Protein AF-A0A942N5Q6-F1 (afdb_monomer_lite)

pLDDT: mean 89.27, std 9.75, range [43.56, 97.31]

Secondary structure (DSSP, 8-state):
---------HHHHHHHHHHHHHHHHHHHHHHHHHH---GGGTTS-HHHHHHHHH--TTHHHHHHHHHHHHHHHHHHHHHHHHHTT-SPP--EE--HHHHHHHHHHHHHHHHHHHHHHHHIIIIIHHHHHHH--SGGGHHHHHHHHHHHHHHHHHHHHHHHHHHHEE--GGGHHHHHTTTTTTHHHHHHHHHHHHHHHHHHH--HHHHHTT-SPPPP-----PPPTT-

Foldseek 3Di:
DDPPPPDDPVVVVVVVVVVVVVVVVVVVVVVCLVPDDQPLCPPPDPVLRVLVSVVPQLSLLVNLLRLLCVLLVVLVVVLVCVVVVVDDQAADEDDPVVLVVVLVCLVVLLVVLLVVLCCLLPPDVVVLSVPDDDPVCSNVSSVSSVVNSVSSVVLSVSQSVLSRYDDDPVCPLVSVLSHCQCVLSVQLVVVSSVLSVQSSPDDPVCVVVVNDDRDDSDRDRDGGPSD

Radius of gyration: 28.02 Å; chains: 1; bounding box: 91×34×76 Å

Structure (mmCIF, N/CA/C/O backbone):
data_AF-A0A942N5Q6-F1
#
_entry.id   AF-A0A942N5Q6-F1
#
loop_
_atom_site.group_PDB
_atom_site.id
_atom_site.type_symbol
_atom_site.label_atom_id
_atom_site.label_alt_id
_atom_site.label_comp_id
_atom_site.label_asym_id
_atom_site.label_entity_id
_atom_site.label_seq_id
_atom_site.pdbx_PDB_ins_code
_atom_site.Cartn_x
_atom_site.Cartn_y
_atom_site.Cartn_z
_atom_site.occupancy
_atom_site.B_iso_or_equiv
_atom_site.auth_seq_id
_atom_site.auth_comp_id
_atom_site.auth_asym_id
_atom_site.auth_atom_id
_atom_site.pdbx_PDB_model_num
ATOM 1 N N . MET A 1 1 ? -70.859 -22.524 43.467 1.00 45.12 1 MET A N 1
ATOM 2 C CA . MET A 1 1 ? -69.717 -22.332 42.549 1.00 45.12 1 MET A CA 1
ATOM 3 C C . MET A 1 1 ? -69.235 -20.907 42.735 1.00 45.12 1 MET A C 1
ATOM 5 O O . MET A 1 1 ? -69.814 -19.999 42.156 1.00 45.12 1 MET A O 1
ATOM 9 N N . GLU A 1 2 ? -68.266 -20.700 43.624 1.00 43.56 2 GLU A N 1
ATOM 10 C CA . GLU A 1 2 ? -67.593 -19.406 43.752 1.00 43.56 2 GLU A CA 1
ATOM 11 C C . GLU A 1 2 ? -66.667 -19.234 42.549 1.00 43.56 2 GLU A C 1
ATOM 13 O O . GLU A 1 2 ? -65.726 -20.002 42.352 1.00 43.56 2 GLU A O 1
ATOM 18 N N . VAL A 1 3 ? -66.978 -18.257 41.703 1.00 53.22 3 VAL A N 1
ATOM 19 C CA . VAL A 1 3 ? -66.088 -17.820 40.631 1.00 53.22 3 VAL A CA 1
ATOM 20 C C . VAL A 1 3 ? -65.021 -16.965 41.303 1.00 53.22 3 VAL A C 1
ATOM 22 O O . VAL A 1 3 ? -65.281 -15.819 41.659 1.00 53.22 3 VAL A O 1
ATOM 25 N N . ALA A 1 4 ? -63.848 -17.548 41.552 1.00 50.97 4 ALA A N 1
ATOM 26 C CA . ALA A 1 4 ? -62.706 -16.820 42.087 1.00 50.97 4 ALA A CA 1
ATOM 27 C C . ALA A 1 4 ? -62.363 -15.660 41.135 1.00 50.97 4 ALA A C 1
ATOM 29 O O . ALA A 1 4 ? -61.907 -15.884 40.012 1.00 50.97 4 ALA A O 1
ATOM 30 N N . ASP A 1 5 ? -62.624 -14.427 41.578 1.00 58.44 5 ASP A N 1
ATOM 31 C CA . ASP A 1 5 ? -62.320 -13.189 40.858 1.00 58.44 5 ASP A CA 1
ATOM 32 C C . ASP A 1 5 ? -60.796 -13.004 40.841 1.00 58.44 5 ASP A C 1
ATOM 34 O O . ASP A 1 5 ? -60.187 -12.373 41.706 1.00 58.44 5 ASP A O 1
ATOM 38 N N . ASN A 1 6 ? -60.156 -13.668 39.880 1.00 63.75 6 ASN A N 1
ATOM 39 C CA . ASN A 1 6 ? -58.710 -13.750 39.732 1.00 63.75 6 ASN A CA 1
ATOM 40 C C . ASN A 1 6 ? -58.185 -12.463 39.070 1.00 63.75 6 ASN A C 1
ATOM 42 O O . ASN A 1 6 ? -57.614 -12.482 37.977 1.00 63.75 6 ASN A O 1
ATOM 46 N N . ARG A 1 7 ? -58.434 -11.306 39.700 1.00 72.00 7 ARG A N 1
ATOM 47 C CA . ARG A 1 7 ? -57.926 -10.020 39.214 1.00 72.00 7 ARG A CA 1
ATOM 48 C C . ARG A 1 7 ? -56.431 -9.975 39.448 1.00 72.00 7 ARG A C 1
ATOM 50 O O . ARG A 1 7 ? -55.953 -9.829 40.572 1.00 72.00 7 ARG A O 1
ATOM 57 N N . ILE A 1 8 ? -55.682 -10.093 38.360 1.00 74.62 8 ILE A N 1
ATOM 58 C CA . ILE A 1 8 ? -54.245 -9.859 38.373 1.00 74.62 8 ILE A CA 1
ATOM 59 C C . ILE A 1 8 ? -54.034 -8.420 38.871 1.00 74.62 8 ILE A C 1
ATOM 61 O O . ILE A 1 8 ? -54.589 -7.488 38.284 1.00 74.62 8 ILE A O 1
ATOM 65 N N . PRO A 1 9 ? -53.265 -8.207 39.952 1.00 84.06 9 PRO A N 1
ATOM 66 C CA . PRO A 1 9 ? -53.035 -6.869 40.468 1.00 84.06 9 PRO A CA 1
ATOM 67 C C . PRO A 1 9 ? -52.336 -6.032 39.395 1.00 84.06 9 PRO A C 1
ATOM 69 O O . PRO A 1 9 ? -51.343 -6.467 38.808 1.00 84.06 9 PRO A O 1
ATOM 72 N N . ILE A 1 10 ? -52.853 -4.825 39.150 1.00 83.75 10 ILE A N 1
ATOM 73 C CA . ILE A 1 10 ? -52.380 -3.882 38.118 1.00 83.75 10 ILE A CA 1
ATOM 74 C C . ILE A 1 10 ? -50.855 -3.691 38.190 1.00 83.75 10 ILE A C 1
ATOM 76 O O . ILE A 1 10 ? -50.185 -3.590 37.166 1.00 83.75 10 ILE A O 1
ATOM 80 N N . THR A 1 11 ? -50.287 -3.743 39.395 1.00 88.62 11 THR A N 1
ATOM 81 C CA . THR A 1 11 ? -48.844 -3.665 39.652 1.00 88.62 11 THR A CA 1
ATOM 82 C C . THR A 1 11 ? -48.035 -4.773 38.972 1.00 88.62 11 THR A C 1
ATOM 84 O O . THR A 1 11 ? -46.964 -4.491 38.439 1.00 88.62 11 THR A O 1
ATOM 87 N N . LYS A 1 12 ? -48.540 -6.015 38.924 1.00 88.06 12 LYS A N 1
ATOM 88 C CA . LYS A 1 12 ? -47.881 -7.122 38.210 1.00 88.06 12 LYS A CA 1
ATOM 89 C C . LYS A 1 12 ? -47.891 -6.889 36.703 1.00 88.06 12 LYS A C 1
ATOM 91 O O . LYS A 1 12 ? -46.875 -7.124 36.063 1.00 88.06 12 LYS A O 1
ATOM 96 N N . LEU A 1 13 ? -49.004 -6.384 36.171 1.00 89.38 13 LEU A N 1
ATOM 97 C CA . LEU A 1 13 ? -49.173 -6.081 34.748 1.00 89.38 13 LEU A CA 1
ATOM 98 C C . LEU A 1 13 ? -48.205 -4.973 34.300 1.00 89.38 13 LEU A C 1
ATOM 100 O O . LEU A 1 13 ? -47.474 -5.150 33.325 1.00 89.38 13 LEU A O 1
ATOM 104 N N . VAL A 1 14 ? -48.119 -3.883 35.072 1.00 92.50 14 VAL A N 1
ATOM 105 C CA . VAL A 1 14 ? -47.160 -2.789 34.843 1.00 92.50 14 VAL A CA 1
ATOM 106 C C . VAL A 1 14 ? -45.719 -3.299 34.906 1.00 92.50 14 VAL A C 1
ATOM 108 O O . VAL A 1 14 ? -44.932 -2.994 34.012 1.00 92.50 14 VAL A O 1
ATOM 111 N N . LEU A 1 15 ? -45.377 -4.126 35.901 1.00 94.12 15 LEU A N 1
ATOM 112 C CA . LEU A 1 15 ? -44.037 -4.704 36.023 1.00 94.12 15 LEU A CA 1
ATOM 113 C C . LEU A 1 15 ? -43.668 -5.549 34.795 1.00 94.12 15 LEU A C 1
ATOM 115 O O . LEU A 1 15 ? -42.583 -5.373 34.247 1.00 94.12 15 LEU A O 1
ATOM 119 N N . THR A 1 16 ? -44.566 -6.424 34.324 1.00 92.50 16 THR A N 1
ATOM 120 C CA . THR A 1 16 ? -44.324 -7.220 33.109 1.00 92.50 16 THR A CA 1
ATOM 121 C C . THR A 1 16 ? -44.126 -6.352 31.871 1.00 92.50 16 THR A C 1
ATOM 123 O O . THR A 1 16 ? -43.220 -6.624 31.088 1.00 92.50 16 THR A O 1
ATOM 126 N N . VAL A 1 17 ? -44.916 -5.286 31.704 1.00 94.06 17 VAL A N 1
ATOM 127 C CA . VAL A 1 17 ? -44.778 -4.370 30.560 1.00 94.06 17 VAL A CA 1
ATOM 128 C C . VAL A 1 17 ? -43.435 -3.639 30.601 1.00 94.06 17 VAL A C 1
ATOM 130 O O . VAL A 1 17 ? -42.751 -3.576 29.582 1.00 94.06 17 VAL A O 1
ATOM 133 N N . VAL A 1 18 ? -43.015 -3.145 31.770 1.00 95.44 18 VAL A N 1
ATOM 134 C CA . VAL A 1 18 ? -41.709 -2.484 31.943 1.00 95.44 18 VAL A CA 1
ATOM 135 C C . VAL A 1 18 ? -40.559 -3.445 31.639 1.00 95.44 18 VAL A C 1
ATOM 137 O O . VAL A 1 18 ? -39.602 -3.067 30.967 1.00 95.44 18 VAL A O 1
ATOM 140 N N . LEU A 1 19 ? -40.656 -4.697 32.089 1.00 96.19 19 LEU A N 1
ATOM 141 C CA . LEU A 1 19 ? -39.615 -5.703 31.886 1.00 96.19 19 LEU A CA 1
ATOM 142 C C . LEU A 1 19 ? -39.491 -6.081 30.401 1.00 96.19 19 LEU A C 1
ATOM 144 O O . LEU A 1 19 ? -38.383 -6.107 29.868 1.00 96.19 19 LEU A O 1
ATOM 148 N N . ILE A 1 20 ? -40.618 -6.272 29.707 1.00 95.38 20 ILE A N 1
ATOM 149 C CA . ILE A 1 20 ? -40.642 -6.491 28.252 1.00 95.38 20 ILE A CA 1
ATOM 150 C C . ILE A 1 20 ? -40.056 -5.279 27.519 1.00 95.38 20 ILE A C 1
ATOM 152 O O . ILE A 1 20 ? -39.197 -5.450 26.655 1.00 95.38 20 ILE A O 1
ATOM 156 N N . ALA A 1 21 ? -40.462 -4.059 27.881 1.00 93.75 21 ALA A N 1
ATOM 157 C CA . ALA A 1 21 ? -39.944 -2.841 27.265 1.00 93.75 21 ALA A CA 1
ATOM 158 C C . ALA A 1 21 ? -38.422 -2.717 27.441 1.00 93.75 21 ALA A C 1
ATOM 160 O O . ALA A 1 21 ? -37.715 -2.425 26.479 1.00 93.75 21 ALA A O 1
ATOM 161 N N . LEU A 1 22 ? -37.897 -3.013 28.633 1.00 96.25 22 LEU A N 1
ATOM 162 C CA . LEU A 1 22 ? -36.462 -2.979 28.911 1.00 96.25 22 LEU A CA 1
ATOM 163 C C . LEU A 1 22 ? -35.692 -4.032 28.105 1.00 96.25 22 LEU A C 1
ATOM 165 O O . LEU A 1 22 ? -34.619 -3.731 27.580 1.00 96.25 22 LEU A O 1
ATOM 169 N N . VAL A 1 23 ? -36.245 -5.238 27.944 1.00 95.75 23 VAL A N 1
ATOM 170 C CA . VAL A 1 23 ? -35.656 -6.284 27.093 1.00 95.75 23 VAL A CA 1
ATOM 171 C C . VAL A 1 23 ? -35.647 -5.850 25.627 1.00 95.75 23 VAL A C 1
ATOM 173 O O . VAL A 1 23 ? -34.615 -5.971 24.971 1.00 95.75 23 VAL A O 1
ATOM 176 N N . VAL A 1 24 ? -36.748 -5.294 25.117 1.00 95.06 24 VAL A N 1
ATOM 177 C CA . VAL A 1 24 ? -36.850 -4.821 23.726 1.00 95.06 24 VAL A CA 1
ATOM 178 C C . VAL A 1 24 ? -35.900 -3.650 23.462 1.00 95.06 24 VAL A C 1
ATOM 180 O O . VAL A 1 24 ? -35.197 -3.653 22.452 1.00 95.06 24 VAL A O 1
ATOM 183 N N . ILE A 1 25 ? -35.815 -2.671 24.366 1.00 95.00 25 ILE A N 1
ATOM 184 C CA . ILE A 1 25 ? -34.876 -1.541 24.252 1.00 95.00 25 ILE A CA 1
ATOM 185 C C . ILE A 1 25 ? -33.433 -2.049 24.282 1.00 95.00 25 ILE A C 1
ATOM 187 O O . ILE A 1 25 ? -32.619 -1.652 23.454 1.00 95.00 25 ILE A O 1
ATOM 191 N N . SER A 1 26 ? -33.119 -2.974 25.190 1.00 92.62 26 SER A N 1
ATOM 192 C CA . SER A 1 26 ? -31.775 -3.551 25.292 1.00 92.62 26 SER A CA 1
ATOM 193 C C . SER A 1 26 ? -31.411 -4.339 24.033 1.00 92.62 26 SER A C 1
ATOM 195 O O . SER A 1 26 ? -30.319 -4.176 23.494 1.00 92.62 26 SER A O 1
ATOM 197 N N . TYR A 1 27 ? -32.339 -5.148 23.518 1.00 94.06 27 TYR A N 1
ATOM 198 C CA . TYR A 1 27 ? -32.159 -5.921 22.291 1.00 94.06 27 TYR A CA 1
ATOM 199 C C . TYR A 1 27 ? -31.977 -5.020 21.065 1.00 94.06 27 TYR A C 1
ATOM 201 O O . TYR A 1 27 ? -31.040 -5.214 20.295 1.00 94.06 27 TYR A O 1
ATOM 209 N N . THR A 1 28 ? -32.820 -3.997 20.901 1.00 91.50 28 THR A N 1
ATOM 210 C CA . THR A 1 28 ? -32.725 -3.045 19.782 1.00 91.50 28 THR A CA 1
ATOM 211 C C . THR A 1 28 ? -31.464 -2.187 19.857 1.00 91.50 28 THR A C 1
ATOM 213 O O . THR A 1 28 ? -30.818 -1.978 18.832 1.00 91.50 28 THR A O 1
ATOM 216 N N . ALA A 1 29 ? -31.050 -1.752 21.051 1.00 89.94 29 ALA A N 1
ATOM 217 C CA . ALA A 1 29 ? -29.785 -1.048 21.252 1.00 89.94 29 ALA A CA 1
ATOM 218 C C . ALA A 1 29 ? -28.583 -1.933 20.893 1.00 89.94 29 ALA A C 1
ATOM 220 O O . ALA A 1 29 ? -27.662 -1.484 20.212 1.00 89.94 29 ALA A O 1
ATOM 221 N N . LEU A 1 30 ? -28.615 -3.208 21.287 1.00 88.62 30 LEU A N 1
ATOM 222 C CA . LEU A 1 30 ? -27.556 -4.172 20.998 1.00 88.62 30 LEU A CA 1
ATOM 223 C C . LEU A 1 30 ? -27.508 -4.518 19.503 1.00 88.62 30 LEU A C 1
ATOM 225 O O . LEU A 1 30 ? -26.422 -4.582 18.928 1.00 88.62 30 LEU A O 1
ATOM 229 N N . LEU A 1 31 ? -28.662 -4.668 18.846 1.00 88.00 31 LEU A N 1
ATOM 230 C CA . LEU A 1 31 ? -28.742 -4.808 17.391 1.00 88.00 31 LEU A CA 1
ATOM 231 C C . LEU A 1 31 ? -28.171 -3.582 16.678 1.00 88.00 31 LEU A C 1
ATOM 233 O O . LEU A 1 31 ? -27.297 -3.743 15.831 1.00 88.00 31 LEU A O 1
ATOM 237 N N . LYS A 1 32 ? -28.599 -2.375 17.066 1.00 86.44 32 LYS A N 1
ATOM 238 C CA . LYS A 1 32 ? -28.117 -1.117 16.483 1.00 86.44 32 LYS A CA 1
ATOM 239 C C . LYS A 1 32 ? -26.610 -0.957 16.663 1.00 86.44 32 LYS A C 1
ATOM 241 O O . LYS A 1 32 ? -25.936 -0.533 15.735 1.00 86.44 32 LYS A O 1
ATOM 246 N N . TYR A 1 33 ? -26.077 -1.342 17.821 1.00 81.75 33 TYR A N 1
ATOM 247 C CA . TYR A 1 33 ? -24.639 -1.350 18.080 1.00 81.75 33 TYR A CA 1
ATOM 248 C C . TYR A 1 33 ? -23.900 -2.370 17.201 1.00 81.75 33 TYR A C 1
ATOM 250 O O . TYR A 1 33 ? -22.859 -2.058 16.631 1.00 81.75 33 TYR A O 1
ATOM 258 N N . ARG A 1 34 ? -24.445 -3.583 17.026 1.00 80.75 34 ARG A N 1
ATOM 259 C CA . ARG A 1 34 ? -23.834 -4.608 16.161 1.00 80.75 34 ARG A CA 1
ATOM 260 C C . ARG A 1 34 ? -23.848 -4.225 14.683 1.00 80.75 34 ARG A C 1
ATOM 262 O O . ARG A 1 34 ? -22.909 -4.596 13.976 1.00 80.75 34 ARG A O 1
ATOM 269 N N . SER A 1 35 ? -24.885 -3.521 14.234 1.00 83.38 35 SER A N 1
ATOM 270 C CA . SER A 1 35 ? -25.028 -3.040 12.857 1.00 83.38 35 SER A CA 1
ATOM 271 C C . SER A 1 35 ? -24.402 -1.665 12.621 1.00 83.38 35 SER A C 1
ATOM 273 O O . SER A 1 35 ? -24.385 -1.201 11.484 1.00 83.38 35 SER A O 1
ATOM 275 N N . PHE A 1 36 ? -23.916 -0.988 13.665 1.00 86.38 36 PHE A N 1
ATOM 276 C CA . PHE A 1 36 ? -23.318 0.331 13.520 1.00 86.38 36 PHE A CA 1
ATOM 277 C C . PHE A 1 36 ? -22.023 0.235 12.712 1.00 86.38 36 PHE A C 1
ATOM 279 O O . PHE A 1 36 ? -21.094 -0.487 13.078 1.00 86.38 36 PHE A O 1
ATOM 286 N N . THR A 1 37 ? -21.985 0.972 11.606 1.00 87.50 37 THR A N 1
ATOM 287 C CA . THR A 1 37 ? -20.802 1.158 10.769 1.00 87.50 37 THR A CA 1
ATOM 288 C C . THR A 1 37 ? -20.703 2.650 10.462 1.00 87.50 37 THR A C 1
ATOM 290 O O . THR A 1 37 ? -21.670 3.200 9.932 1.00 87.50 37 THR A O 1
ATOM 293 N N . PRO A 1 38 ? -19.583 3.310 10.795 1.00 90.56 38 PRO A N 1
ATOM 294 C CA . PRO A 1 38 ? -19.351 4.699 10.416 1.00 90.56 38 PRO A CA 1
ATOM 295 C C . PRO A 1 38 ? -19.446 4.868 8.900 1.00 90.56 38 PRO A C 1
ATOM 297 O O . PRO A 1 38 ? -18.993 3.993 8.160 1.00 90.56 38 PRO A O 1
ATOM 300 N N . GLU A 1 39 ? -19.957 6.007 8.428 1.00 91.81 39 GLU A N 1
ATOM 301 C CA . GLU A 1 39 ? -20.129 6.250 6.984 1.00 91.81 39 GLU A CA 1
AT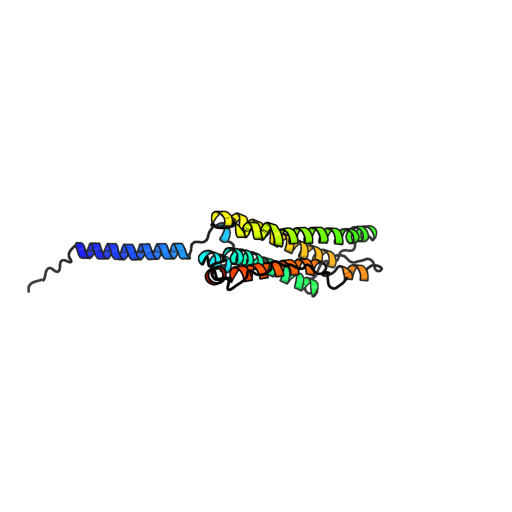OM 302 C C . GLU A 1 39 ? -18.801 6.098 6.219 1.00 91.81 39 GLU A C 1
ATOM 304 O O . GLU A 1 39 ? -18.769 5.525 5.134 1.00 91.81 39 GLU A O 1
ATOM 309 N N . ALA A 1 40 ? -17.676 6.492 6.830 1.00 92.75 40 ALA A N 1
ATOM 310 C CA . ALA A 1 40 ? -16.340 6.338 6.249 1.00 92.75 40 ALA A CA 1
ATOM 311 C C . ALA A 1 40 ? -15.967 4.876 5.911 1.00 92.75 40 ALA A C 1
ATOM 313 O O . ALA A 1 40 ? -15.179 4.645 4.989 1.00 92.75 40 ALA A O 1
ATOM 314 N N . LEU A 1 41 ? -16.534 3.901 6.634 1.00 94.38 41 LEU A N 1
ATOM 315 C CA . LEU A 1 41 ? -16.240 2.467 6.514 1.00 94.38 41 LEU A CA 1
ATOM 316 C C . LEU A 1 41 ? -17.346 1.668 5.809 1.00 94.38 41 LEU A C 1
ATOM 318 O O . LEU A 1 41 ? -17.277 0.441 5.746 1.00 94.38 41 LEU A O 1
ATOM 322 N N . LYS A 1 42 ? -18.384 2.334 5.302 1.00 93.50 42 LYS A N 1
ATOM 323 C CA . LYS A 1 42 ? -19.558 1.675 4.719 1.00 93.50 42 LYS A CA 1
ATOM 324 C C . LYS A 1 42 ? -19.212 0.797 3.515 1.00 93.50 42 LYS A C 1
ATOM 326 O O . LYS A 1 42 ? -19.669 -0.345 3.454 1.00 93.50 42 LYS A O 1
ATOM 331 N N . ASP A 1 43 ? -18.348 1.312 2.645 1.00 94.62 43 ASP A N 1
ATOM 332 C CA . ASP A 1 43 ? -17.882 0.641 1.424 1.00 94.62 43 ASP A CA 1
ATOM 333 C C . ASP A 1 43 ? -16.641 -0.239 1.651 1.00 94.62 43 ASP A C 1
ATOM 335 O O . ASP A 1 43 ? -16.063 -0.756 0.700 1.00 94.62 43 ASP A O 1
ATOM 339 N N . GLU A 1 44 ? -16.180 -0.375 2.897 1.00 95.62 44 GLU A N 1
ATOM 340 C CA . GLU A 1 44 ? -15.028 -1.219 3.223 1.00 95.62 44 GLU A CA 1
ATOM 341 C C . GLU A 1 44 ? -15.446 -2.679 3.453 1.00 95.62 44 GLU A C 1
ATOM 343 O O . GLU A 1 44 ? -16.631 -2.995 3.617 1.00 95.62 44 GLU A O 1
ATOM 348 N N . SER A 1 45 ? -14.463 -3.581 3.506 1.00 96.12 45 SER A N 1
ATOM 349 C CA . SER A 1 45 ? -14.701 -5.004 3.744 1.00 96.12 45 SER A CA 1
ATOM 350 C C . SER A 1 45 ? -15.308 -5.281 5.127 1.00 96.12 45 SER A C 1
ATOM 352 O O . SER A 1 45 ? -15.144 -4.529 6.095 1.00 96.12 45 SER A O 1
ATOM 354 N N . GLU A 1 46 ? -15.999 -6.416 5.259 1.00 94.44 46 GLU A N 1
ATOM 355 C CA . GLU A 1 46 ? -16.572 -6.836 6.545 1.00 94.44 46 GLU A CA 1
ATOM 356 C C . GLU A 1 46 ? -15.501 -7.059 7.623 1.00 94.44 46 GLU A C 1
ATOM 358 O O . GLU A 1 46 ? -15.774 -6.857 8.810 1.00 94.44 46 GLU A O 1
ATOM 363 N N . LEU A 1 47 ? -14.270 -7.406 7.225 1.00 95.19 47 LEU A N 1
ATOM 364 C CA . LEU A 1 47 ? -13.124 -7.511 8.129 1.00 95.19 47 LEU A CA 1
ATOM 365 C C . LEU A 1 47 ? -12.729 -6.144 8.693 1.00 95.19 47 LEU A C 1
ATOM 367 O O . LEU A 1 47 ? -12.581 -6.017 9.909 1.00 95.19 47 LEU A O 1
ATOM 371 N N . VAL A 1 48 ? -12.655 -5.104 7.857 1.00 95.94 48 VAL A N 1
ATOM 372 C CA . VAL A 1 48 ? -12.407 -3.718 8.298 1.00 95.94 48 VAL A CA 1
ATOM 373 C C . VAL A 1 48 ? -13.486 -3.275 9.294 1.00 95.94 48 VAL A C 1
ATOM 375 O O . VAL A 1 48 ? -13.176 -2.816 10.399 1.00 95.94 48 VAL A O 1
ATOM 378 N N . LYS A 1 49 ? -14.767 -3.507 8.976 1.00 94.75 49 LYS A N 1
ATOM 379 C CA . LYS A 1 49 ? -15.892 -3.204 9.884 1.00 94.75 49 LYS A CA 1
ATOM 380 C C . LYS A 1 49 ? -15.826 -4.014 11.178 1.00 94.75 49 LYS A C 1
ATOM 382 O O . LYS A 1 49 ? -16.205 -3.538 12.250 1.00 94.75 49 LYS A O 1
ATOM 387 N N . TYR A 1 50 ? -15.384 -5.267 11.111 1.00 93.56 50 TYR A N 1
ATOM 388 C CA . TYR A 1 50 ? -15.210 -6.124 12.281 1.00 93.56 50 TYR A CA 1
ATOM 389 C C . TYR A 1 50 ? -14.086 -5.625 13.199 1.00 93.56 50 TYR A C 1
ATOM 391 O O . TYR A 1 50 ? -14.303 -5.518 14.410 1.00 93.56 50 TYR A O 1
ATOM 399 N N . ILE A 1 51 ? -12.927 -5.264 12.643 1.00 93.75 51 ILE A N 1
ATOM 400 C CA . ILE A 1 51 ? -11.796 -4.693 13.388 1.00 93.75 51 ILE A CA 1
ATOM 401 C C . ILE A 1 51 ? -12.235 -3.415 14.107 1.00 93.75 51 ILE A C 1
ATOM 403 O O . ILE A 1 51 ? -12.028 -3.295 15.320 1.00 93.75 51 ILE A O 1
ATOM 407 N N . PHE A 1 52 ? -12.916 -2.512 13.391 1.00 93.19 52 PHE A N 1
ATOM 408 C CA . PHE A 1 52 ? -13.430 -1.270 13.967 1.00 93.19 52 PHE A CA 1
ATOM 409 C C . PHE A 1 52 ? -14.404 -1.523 15.120 1.00 93.19 52 PHE A C 1
ATOM 411 O O . PHE A 1 52 ? -14.284 -0.885 16.156 1.00 93.19 52 PHE A O 1
ATOM 418 N N . ARG A 1 53 ? -15.335 -2.477 15.000 1.00 91.00 53 ARG A N 1
ATOM 419 C CA . ARG A 1 53 ? -16.290 -2.789 16.081 1.00 91.00 53 ARG A CA 1
ATOM 420 C C . ARG A 1 53 ? -15.623 -3.398 17.313 1.00 91.00 53 ARG A C 1
ATOM 422 O O . ARG A 1 53 ? -16.109 -3.220 18.426 1.00 91.00 53 ARG A O 1
ATOM 429 N N . LYS A 1 54 ? -14.547 -4.167 17.132 1.00 90.44 54 LYS A N 1
ATOM 430 C CA . LYS A 1 54 ? -13.869 -4.848 18.243 1.00 90.44 54 LYS A CA 1
ATOM 431 C C . LYS A 1 54 ? -12.949 -3.934 19.043 1.00 90.44 54 LYS A C 1
ATOM 433 O O . LYS A 1 54 ? -12.761 -4.221 20.222 1.00 90.44 54 LYS A O 1
ATOM 438 N N . GLN A 1 55 ? -12.362 -2.912 18.416 1.00 88.88 55 GLN A N 1
ATOM 439 C CA . GLN A 1 55 ? -11.446 -1.942 19.040 1.00 88.88 55 GLN A CA 1
ATOM 440 C C . GLN A 1 55 ? -10.435 -2.568 20.020 1.00 88.88 55 GLN A C 1
ATOM 442 O O . GLN A 1 55 ? -10.180 -2.043 21.106 1.00 88.88 55 GLN A O 1
ATOM 447 N N . LYS A 1 56 ? -9.858 -3.725 19.661 1.00 88.69 56 LYS A N 1
ATOM 448 C CA . LYS A 1 56 ? -8.802 -4.362 20.466 1.00 88.69 56 LYS A CA 1
ATOM 449 C C . LYS A 1 56 ? -7.586 -3.433 20.584 1.00 88.69 56 LYS A C 1
ATOM 451 O O . LYS A 1 56 ? -7.454 -2.469 19.837 1.00 88.69 56 LYS A O 1
ATOM 456 N N . CYS A 1 57 ? -6.674 -3.709 21.515 1.00 87.50 57 CYS A N 1
ATOM 457 C CA . CYS A 1 57 ? -5.404 -2.976 21.558 1.00 87.50 57 CYS A CA 1
ATOM 458 C C . CYS A 1 57 ? -4.737 -3.000 20.171 1.00 87.50 57 CYS A C 1
ATOM 460 O O . CYS A 1 57 ? -4.748 -4.039 19.524 1.00 87.50 57 CYS A O 1
ATOM 462 N N . GLY A 1 58 ? -4.248 -1.852 19.694 1.00 88.88 58 GLY A N 1
ATOM 463 C CA . GLY A 1 58 ? -3.631 -1.748 18.370 1.00 88.88 58 GLY A CA 1
ATOM 464 C C . GLY A 1 58 ? -4.599 -1.848 17.181 1.00 88.88 58 GLY A C 1
ATOM 465 O O . GLY A 1 58 ? -4.141 -1.960 16.046 1.00 88.88 58 GLY A O 1
ATOM 466 N N . TRP A 1 59 ? -5.922 -1.764 17.397 1.00 92.31 59 TRP A N 1
ATOM 467 C CA . TRP A 1 59 ? -6.919 -1.868 16.319 1.00 92.31 59 TRP A CA 1
ATOM 468 C C . TRP A 1 59 ? -6.701 -0.879 15.176 1.00 92.31 59 TRP A C 1
ATOM 470 O O . TRP A 1 59 ? -7.109 -1.157 14.060 1.00 92.31 59 TRP A O 1
ATOM 480 N N . GLN A 1 60 ? -6.069 0.260 15.441 1.00 93.81 60 GLN A N 1
ATOM 481 C CA . GLN A 1 60 ? -5.855 1.329 14.468 1.00 93.81 60 GLN A CA 1
ATOM 482 C C . GLN A 1 60 ? -4.833 0.891 13.410 1.00 93.81 60 GLN A C 1
ATOM 484 O O . GLN A 1 60 ? -5.039 1.115 12.220 1.00 93.81 60 GLN A O 1
ATOM 489 N N . TYR A 1 61 ? -3.781 0.189 13.849 1.00 94.12 61 TYR A N 1
ATOM 490 C CA . TYR A 1 61 ? -2.803 -0.454 12.974 1.00 94.12 61 TYR A CA 1
ATOM 491 C C . TYR A 1 61 ? -3.444 -1.602 12.197 1.00 94.12 61 TYR A C 1
ATOM 493 O O . TYR A 1 61 ? -3.291 -1.671 10.983 1.00 94.12 61 TYR A O 1
ATOM 501 N N . ALA A 1 62 ? -4.227 -2.451 12.874 1.00 94.69 62 ALA A N 1
ATOM 502 C CA . ALA A 1 62 ? -4.926 -3.562 12.226 1.00 94.69 62 ALA A CA 1
ATOM 503 C C . ALA A 1 62 ? -5.902 -3.063 11.147 1.00 94.69 62 ALA A C 1
ATOM 505 O O . ALA A 1 62 ? -5.971 -3.619 10.056 1.00 94.69 62 ALA A O 1
ATOM 506 N N . LEU A 1 63 ? -6.637 -1.988 11.448 1.00 95.81 63 LEU A N 1
ATOM 507 C CA . LEU A 1 63 ? -7.606 -1.380 10.545 1.00 95.81 63 LEU A CA 1
ATOM 508 C C . LEU A 1 63 ? -6.908 -0.829 9.303 1.00 95.81 63 LEU A C 1
ATOM 510 O O . LEU A 1 63 ? -7.295 -1.166 8.190 1.00 95.81 63 LEU A O 1
ATOM 514 N N . ALA A 1 64 ? -5.863 -0.021 9.495 1.00 96.25 64 ALA A N 1
ATOM 515 C CA . ALA A 1 64 ? -5.092 0.546 8.396 1.00 96.25 64 ALA A CA 1
ATOM 516 C C . ALA A 1 64 ? -4.447 -0.545 7.529 1.00 96.25 64 ALA A C 1
ATOM 518 O O . ALA A 1 64 ? -4.543 -0.488 6.306 1.00 96.25 64 ALA A O 1
ATOM 519 N N . CYS A 1 65 ? -3.846 -1.554 8.166 1.00 96.62 65 CYS A N 1
ATOM 520 C CA . CYS A 1 65 ? -3.216 -2.681 7.489 1.00 96.62 65 CYS A CA 1
ATOM 521 C C . CYS A 1 65 ? -4.226 -3.470 6.651 1.00 96.62 65 CYS A C 1
ATOM 523 O O . CYS A 1 65 ? -3.952 -3.738 5.487 1.00 96.62 65 CYS A O 1
ATOM 525 N N . GLN A 1 66 ? -5.408 -3.786 7.194 1.00 97.31 66 GLN A N 1
ATOM 526 C CA . GLN A 1 66 ? -6.442 -4.494 6.438 1.00 97.31 66 GLN A CA 1
ATOM 527 C C . GLN A 1 66 ? -6.939 -3.658 5.253 1.00 97.31 66 GLN A C 1
ATOM 529 O O . GLN A 1 66 ? -7.030 -4.169 4.144 1.00 97.31 66 GLN A O 1
ATOM 534 N N . MET A 1 67 ? -7.195 -2.359 5.457 1.00 97.00 67 MET A N 1
ATOM 535 C CA . MET A 1 67 ? -7.630 -1.473 4.372 1.00 97.00 67 MET A CA 1
ATOM 536 C C . MET A 1 67 ? -6.586 -1.361 3.250 1.00 97.00 67 MET A C 1
ATOM 538 O O . MET A 1 67 ? -6.966 -1.221 2.087 1.00 97.00 67 MET A O 1
ATOM 542 N N . MET A 1 68 ? -5.289 -1.389 3.581 1.00 97.00 68 MET A N 1
ATOM 543 C CA . MET A 1 68 ? -4.215 -1.454 2.585 1.00 97.00 68 MET A CA 1
ATOM 544 C C . MET A 1 68 ? -4.180 -2.814 1.893 1.00 97.00 68 MET A C 1
ATOM 546 O O . MET A 1 68 ? -4.152 -2.852 0.669 1.00 97.00 68 MET A O 1
ATOM 550 N N . SER A 1 69 ? -4.216 -3.904 2.662 1.00 97.00 69 SER A N 1
ATOM 551 C CA . SER A 1 69 ? -4.140 -5.278 2.155 1.00 97.00 69 SER A CA 1
ATOM 552 C C . SER A 1 69 ? -5.219 -5.560 1.122 1.00 97.00 69 SER A C 1
ATOM 554 O O . SER A 1 69 ? -4.886 -5.987 0.023 1.00 97.00 69 SER A O 1
ATOM 556 N N . ASP A 1 70 ? -6.473 -5.215 1.434 1.00 96.25 70 ASP A N 1
ATOM 557 C CA . ASP A 1 70 ? -7.625 -5.417 0.545 1.00 96.25 70 ASP A CA 1
ATOM 558 C C . ASP A 1 70 ? -7.432 -4.760 -0.835 1.00 96.25 70 ASP A C 1
ATOM 560 O O . ASP A 1 70 ? -8.064 -5.156 -1.803 1.00 96.25 70 ASP A O 1
ATOM 564 N N . ARG A 1 71 ? -6.590 -3.724 -0.930 1.00 95.44 71 ARG A N 1
ATOM 565 C CA . ARG A 1 71 ? -6.358 -2.961 -2.166 1.00 95.44 71 ARG A CA 1
ATOM 566 C C . ARG A 1 71 ? -5.044 -3.319 -2.849 1.00 95.44 71 ARG A C 1
ATOM 568 O O . ARG A 1 71 ? -4.953 -3.249 -4.069 1.00 95.44 71 ARG A O 1
ATOM 575 N N . ILE A 1 72 ? -4.012 -3.635 -2.069 1.00 96.50 72 ILE A N 1
ATOM 576 C CA . ILE A 1 72 ? -2.691 -4.006 -2.584 1.00 96.50 72 ILE A CA 1
ATOM 577 C C . ILE A 1 72 ? -2.725 -5.415 -3.174 1.00 96.50 72 ILE A C 1
ATOM 579 O O . ILE A 1 72 ? -2.052 -5.648 -4.172 1.00 96.50 72 ILE A O 1
ATOM 583 N N . GLU A 1 73 ? -3.538 -6.324 -2.629 1.00 95.50 73 GLU A N 1
ATOM 584 C CA . GLU A 1 73 ? -3.677 -7.692 -3.142 1.00 95.50 73 GLU A CA 1
ATOM 585 C C . GLU A 1 73 ? -4.068 -7.716 -4.628 1.00 95.50 73 GLU A C 1
ATOM 587 O O . GLU A 1 73 ? -3.413 -8.384 -5.427 1.00 95.50 73 GLU A O 1
ATOM 592 N N . ASP A 1 74 ? -5.052 -6.911 -5.033 1.00 93.12 74 ASP A N 1
ATOM 593 C CA . ASP A 1 74 ? -5.461 -6.794 -6.440 1.00 93.12 74 ASP A CA 1
ATOM 594 C C . ASP A 1 74 ? -4.319 -6.287 -7.342 1.00 93.12 74 ASP A C 1
ATOM 596 O O . ASP A 1 74 ? -4.146 -6.736 -8.484 1.00 93.12 74 ASP A O 1
ATOM 600 N N . ILE A 1 75 ? -3.510 -5.355 -6.829 1.00 95.19 75 ILE A N 1
ATOM 601 C CA . ILE A 1 75 ? -2.366 -4.798 -7.556 1.00 95.19 75 ILE A CA 1
ATOM 602 C C . ILE A 1 75 ? -1.253 -5.844 -7.691 1.00 95.19 75 ILE A C 1
ATOM 604 O O . ILE A 1 75 ? -0.701 -6.002 -8.779 1.00 95.19 75 ILE A O 1
ATOM 608 N N . GLU A 1 76 ? -0.956 -6.588 -6.626 1.00 93.88 76 GLU A N 1
ATOM 609 C CA . GLU A 1 76 ? 0.023 -7.682 -6.631 1.00 93.88 76 GLU A CA 1
ATOM 610 C C . GLU A 1 76 ? -0.382 -8.809 -7.577 1.00 93.88 76 GLU A C 1
ATOM 612 O O . GLU A 1 76 ? 0.441 -9.317 -8.335 1.00 93.88 76 GLU A O 1
ATOM 617 N N . LEU A 1 77 ? -1.661 -9.189 -7.591 1.00 93.50 77 LEU A N 1
ATOM 618 C CA . LEU A 1 77 ? -2.167 -10.176 -8.543 1.00 93.50 77 LEU A CA 1
ATOM 619 C C . LEU A 1 77 ? -1.952 -9.716 -9.987 1.00 93.50 77 LEU A C 1
ATOM 621 O O . LEU A 1 77 ? -1.556 -10.518 -10.832 1.00 93.50 77 LEU A O 1
ATOM 625 N N . THR A 1 78 ? -2.169 -8.429 -10.262 1.00 92.31 78 THR A N 1
ATOM 626 C CA . THR A 1 78 ? -1.927 -7.840 -11.585 1.00 92.31 78 THR A CA 1
ATOM 627 C C . THR A 1 78 ? -0.438 -7.856 -11.938 1.00 92.31 78 THR A C 1
ATOM 629 O O . THR A 1 78 ? -0.068 -8.315 -13.015 1.00 92.31 78 THR A O 1
ATOM 632 N N . LEU A 1 79 ? 0.434 -7.422 -11.022 1.00 92.06 79 LEU A N 1
ATOM 633 C CA . LEU A 1 79 ? 1.887 -7.463 -11.215 1.00 92.06 79 LEU A CA 1
ATOM 634 C C . LEU A 1 79 ? 2.385 -8.879 -11.493 1.00 92.06 79 LEU A C 1
ATOM 636 O O . LEU A 1 79 ? 3.091 -9.099 -12.470 1.00 92.06 79 LEU A O 1
ATOM 640 N N . ASN A 1 80 ? 1.954 -9.852 -10.694 1.00 92.50 80 ASN A N 1
ATOM 641 C CA . ASN A 1 80 ? 2.337 -11.247 -10.875 1.00 92.50 80 ASN A CA 1
ATOM 642 C C . ASN A 1 80 ? 1.903 -11.792 -12.241 1.00 92.50 80 ASN A C 1
ATOM 644 O O . ASN A 1 80 ? 2.644 -12.558 -12.855 1.00 92.50 80 ASN A O 1
ATOM 648 N N . ARG A 1 81 ? 0.727 -11.410 -12.750 1.00 92.44 81 ARG A N 1
ATOM 649 C CA . ARG A 1 81 ? 0.295 -11.813 -14.098 1.00 92.44 81 ARG A CA 1
ATOM 650 C C . ARG A 1 81 ? 1.151 -11.186 -15.191 1.00 92.44 81 ARG A C 1
ATOM 652 O O . ARG A 1 81 ? 1.479 -11.881 -16.148 1.00 92.44 81 ARG A O 1
ATOM 659 N N . ILE A 1 82 ? 1.538 -9.922 -15.034 1.00 89.62 82 ILE A N 1
ATOM 660 C CA . ILE A 1 82 ? 2.426 -9.218 -15.967 1.00 89.62 82 ILE A CA 1
ATOM 661 C C . ILE A 1 82 ? 3.809 -9.873 -15.986 1.00 89.62 82 ILE A C 1
ATOM 663 O O . ILE A 1 82 ? 4.289 -10.262 -17.048 1.00 89.62 82 ILE A O 1
ATOM 667 N N . THR A 1 83 ? 4.422 -10.061 -14.817 1.00 86.56 83 THR A N 1
ATOM 668 C CA . THR A 1 83 ? 5.768 -10.637 -14.690 1.00 86.56 83 THR A CA 1
ATOM 669 C C . THR A 1 83 ? 5.834 -12.068 -15.227 1.00 86.56 83 THR A C 1
ATOM 671 O O . THR A 1 83 ? 6.826 -12.447 -15.841 1.00 86.56 83 THR A O 1
ATOM 674 N N . ASN A 1 84 ? 4.766 -12.856 -15.064 1.00 88.25 84 ASN A N 1
ATOM 675 C CA . ASN A 1 84 ? 4.682 -14.218 -15.602 1.00 88.25 84 ASN A CA 1
ATOM 676 C C . ASN A 1 84 ? 4.220 -14.282 -17.073 1.00 88.25 84 ASN A C 1
ATOM 678 O O . ASN A 1 84 ? 4.049 -15.379 -17.605 1.00 88.25 84 ASN A O 1
ATOM 682 N N . GLY A 1 85 ? 3.975 -13.141 -17.729 1.00 86.56 85 GLY A N 1
ATOM 683 C CA . GLY A 1 85 ? 3.517 -13.084 -19.121 1.00 86.56 85 GLY A CA 1
ATOM 684 C C . GLY A 1 85 ? 2.104 -13.635 -19.354 1.00 86.56 85 GLY A C 1
ATOM 685 O O . GLY A 1 85 ? 1.777 -14.023 -20.473 1.00 86.56 85 GLY A O 1
ATOM 686 N N . ILE A 1 86 ? 1.274 -13.702 -18.308 1.00 91.94 86 ILE A N 1
ATOM 687 C CA . ILE A 1 86 ? -0.129 -14.139 -18.390 1.00 91.94 86 ILE A CA 1
ATOM 688 C C . ILE A 1 86 ? -0.991 -13.027 -18.994 1.00 91.94 86 ILE A C 1
ATOM 690 O O . ILE A 1 86 ? -1.853 -13.297 -19.831 1.00 91.94 86 ILE A O 1
ATOM 694 N N . ASP A 1 87 ? -0.746 -11.782 -18.581 1.00 90.75 87 ASP A N 1
ATOM 695 C CA . ASP A 1 87 ? -1.460 -10.618 -19.099 1.00 90.75 87 ASP A CA 1
ATOM 696 C C . ASP A 1 87 ? -0.713 -10.037 -20.307 1.00 90.75 87 ASP A C 1
ATOM 698 O O . ASP A 1 87 ? 0.471 -9.701 -20.238 1.00 90.75 87 ASP A O 1
ATOM 702 N N . PHE A 1 88 ? -1.421 -9.906 -21.431 1.00 90.94 88 PHE A N 1
ATOM 703 C CA . PHE A 1 88 ? -0.881 -9.285 -22.636 1.00 90.94 88 PHE A CA 1
ATOM 704 C C . PHE A 1 88 ? -0.809 -7.764 -22.466 1.00 90.94 88 PHE A C 1
ATOM 706 O O . PHE A 1 88 ? -1.835 -7.098 -22.313 1.00 90.94 88 PHE A O 1
ATOM 713 N N . ILE A 1 89 ? 0.401 -7.212 -22.550 1.00 92.38 89 ILE A N 1
ATOM 714 C CA . ILE A 1 89 ? 0.640 -5.769 -22.610 1.00 92.38 89 ILE A CA 1
ATOM 715 C C . ILE A 1 89 ? 0.888 -5.392 -24.067 1.00 92.38 89 ILE A C 1
ATOM 717 O O . ILE A 1 89 ? 1.779 -5.943 -24.711 1.00 92.38 89 ILE A O 1
ATOM 721 N N . GLU A 1 90 ? 0.102 -4.447 -24.585 1.00 93.38 90 GLU A N 1
ATOM 722 C CA . GLU A 1 90 ? 0.231 -3.989 -25.967 1.00 93.38 90 GLU A CA 1
ATOM 723 C C . GLU A 1 90 ? 1.602 -3.332 -26.195 1.00 93.38 90 GLU A C 1
ATOM 725 O O . GLU A 1 90 ? 1.877 -2.273 -25.620 1.00 93.38 90 GLU A O 1
ATOM 730 N N . PRO A 1 91 ? 2.466 -3.921 -27.038 1.00 94.38 91 PRO A N 1
ATOM 731 C CA . PRO A 1 91 ? 3.821 -3.435 -27.189 1.00 94.38 91 PRO A CA 1
ATOM 732 C C . PRO A 1 91 ? 3.870 -2.157 -28.034 1.00 94.38 91 PRO A C 1
ATOM 734 O O . PRO A 1 91 ? 3.228 -2.036 -29.078 1.00 94.38 91 PRO A O 1
ATOM 737 N N . ARG A 1 92 ? 4.712 -1.211 -27.621 1.00 96.31 92 ARG A N 1
ATOM 738 C CA . ARG A 1 92 ? 4.915 0.091 -28.255 1.00 96.31 92 ARG A CA 1
ATOM 739 C C . ARG A 1 92 ? 6.374 0.257 -28.661 1.00 96.31 92 ARG A C 1
ATOM 741 O O . ARG A 1 92 ? 7.275 0.255 -27.823 1.00 96.31 92 ARG A O 1
ATOM 748 N N . LYS A 1 93 ? 6.608 0.470 -29.956 1.00 94.50 93 LYS A N 1
ATOM 749 C CA . LYS A 1 93 ? 7.916 0.901 -30.470 1.00 94.50 93 LYS A CA 1
ATOM 750 C C . LYS A 1 93 ? 8.044 2.412 -30.325 1.00 94.50 93 LYS A C 1
ATOM 752 O O . LYS A 1 93 ? 7.119 3.139 -30.681 1.00 94.50 93 LYS A O 1
ATOM 757 N N . ILE A 1 94 ? 9.192 2.869 -29.841 1.00 95.25 94 ILE A N 1
ATOM 758 C CA . ILE A 1 94 ? 9.532 4.293 -29.751 1.00 95.25 94 ILE A CA 1
ATOM 759 C C . ILE A 1 94 ? 10.850 4.567 -30.495 1.00 95.25 94 ILE A C 1
ATOM 761 O O . ILE A 1 94 ? 11.697 3.671 -30.572 1.00 95.25 94 ILE A O 1
ATOM 765 N N . PRO A 1 95 ? 11.043 5.767 -31.072 1.00 96.00 95 PRO A N 1
ATOM 766 C CA . PRO A 1 95 ? 12.304 6.157 -31.698 1.00 96.00 95 PRO A CA 1
ATOM 767 C C . PRO A 1 95 ? 13.490 6.078 -30.730 1.00 96.00 95 PRO A C 1
ATOM 769 O O . PRO A 1 95 ? 13.336 6.296 -29.529 1.00 96.00 95 PRO A O 1
ATOM 772 N N . LEU A 1 96 ? 14.696 5.845 -31.257 1.00 95.50 96 LEU A N 1
ATOM 773 C CA . LEU A 1 96 ? 15.913 5.688 -30.449 1.00 95.50 96 LEU A CA 1
ATOM 774 C C . LEU A 1 96 ? 16.162 6.873 -29.498 1.00 95.50 96 LEU A C 1
ATOM 776 O O . LEU A 1 96 ? 16.478 6.676 -28.328 1.00 95.50 96 LEU A O 1
ATOM 780 N N . GLU A 1 97 ? 15.990 8.106 -29.977 1.00 96.12 97 GLU A N 1
ATOM 781 C CA . GLU A 1 97 ? 16.169 9.307 -29.152 1.00 96.12 97 GLU A CA 1
ATOM 782 C C . GLU A 1 97 ? 15.170 9.381 -27.990 1.00 96.12 97 GLU A C 1
ATOM 784 O O . GLU A 1 97 ? 15.519 9.805 -26.886 1.00 96.12 97 GLU A O 1
ATOM 789 N N . GLU A 1 98 ? 13.926 8.959 -28.222 1.00 96.12 98 GLU A N 1
ATOM 790 C CA . GLU A 1 98 ? 12.892 8.899 -27.188 1.00 96.12 98 GLU A CA 1
ATOM 791 C C . GLU A 1 98 ? 13.164 7.767 -26.202 1.00 96.12 98 GLU A C 1
ATOM 793 O O . GLU A 1 98 ? 13.016 7.972 -25.000 1.00 96.12 98 GLU A O 1
ATOM 798 N N . TYR A 1 99 ? 13.640 6.617 -26.685 1.00 96.56 99 TYR A N 1
ATOM 799 C CA . TYR A 1 99 ? 14.062 5.500 -25.844 1.00 96.56 99 TYR A CA 1
ATOM 800 C C . TYR A 1 99 ? 15.166 5.909 -24.867 1.00 96.56 99 TYR A C 1
ATOM 802 O O . TYR A 1 99 ? 15.073 5.627 -23.675 1.00 96.56 99 TYR A O 1
ATOM 810 N N . PHE A 1 100 ? 16.181 6.638 -25.336 1.00 96.19 100 PHE A N 1
ATOM 811 C CA . PHE A 1 100 ? 17.236 7.139 -24.458 1.00 96.19 100 PHE A CA 1
ATOM 812 C C . PHE A 1 100 ? 16.716 8.114 -23.406 1.00 96.19 100 PHE A C 1
ATOM 814 O O . PHE A 1 100 ? 17.066 7.992 -22.232 1.00 96.19 100 PHE A O 1
ATOM 821 N N . LYS A 1 101 ? 15.865 9.068 -23.804 1.00 96.00 101 LYS A N 1
ATOM 822 C CA . LYS A 1 101 ? 15.237 10.002 -22.857 1.00 96.00 101 LYS A CA 1
ATOM 823 C C . LYS A 1 101 ? 14.412 9.250 -21.819 1.00 96.00 101 LYS A C 1
ATOM 825 O O . LYS A 1 101 ? 14.520 9.546 -20.633 1.00 96.00 101 LYS A O 1
ATOM 830 N N . TRP A 1 102 ? 13.631 8.269 -22.260 1.00 95.12 102 TRP A N 1
ATOM 831 C CA . TRP A 1 102 ? 12.848 7.404 -21.390 1.00 95.12 102 TRP A CA 1
ATOM 832 C C . TRP A 1 102 ? 13.745 6.670 -20.388 1.00 95.12 102 TRP A C 1
ATOM 834 O O . TRP A 1 102 ? 13.541 6.816 -19.185 1.00 95.12 102 TRP A O 1
ATOM 844 N N . LEU A 1 103 ? 14.786 5.977 -20.865 1.00 94.44 103 LEU A N 1
ATOM 845 C CA . LEU A 1 103 ? 15.692 5.167 -20.047 1.00 94.44 103 LEU A CA 1
ATOM 846 C C . LEU A 1 103 ? 16.425 6.006 -18.988 1.00 94.44 103 LEU A C 1
ATOM 848 O O . LEU A 1 103 ? 16.474 5.622 -17.822 1.00 94.44 103 LEU A O 1
ATOM 852 N N . VAL A 1 104 ? 16.934 7.185 -19.362 1.00 94.69 104 VAL A N 1
ATOM 853 C CA . VAL A 1 104 ? 17.657 8.093 -18.449 1.00 94.69 104 VAL A CA 1
ATOM 854 C C . VAL A 1 104 ? 16.759 8.629 -17.324 1.00 94.69 104 VAL A C 1
ATOM 856 O O . VAL A 1 104 ? 17.241 8.897 -16.223 1.00 94.69 104 VAL A O 1
ATOM 859 N N . LEU A 1 105 ? 15.452 8.768 -17.559 1.00 94.62 105 LEU A N 1
ATOM 860 C CA . LEU A 1 105 ? 14.503 9.264 -16.556 1.00 94.62 105 LEU A CA 1
ATOM 861 C C . LEU A 1 105 ? 14.029 8.186 -15.566 1.00 94.62 105 LEU A C 1
ATOM 863 O O . LEU A 1 105 ? 13.474 8.532 -14.514 1.00 94.62 105 LEU A O 1
ATOM 867 N N . ARG A 1 106 ? 14.237 6.893 -15.858 1.00 92.31 106 ARG A N 1
ATOM 868 C CA . ARG A 1 106 ? 13.748 5.789 -15.010 1.00 92.31 106 ARG A CA 1
ATOM 869 C C . ARG A 1 106 ? 14.373 5.783 -13.612 1.00 92.31 106 ARG A C 1
ATOM 871 O O . ARG A 1 106 ? 13.598 5.768 -12.651 1.00 92.31 106 ARG A O 1
ATOM 878 N N . PRO A 1 107 ? 15.708 5.888 -13.444 1.00 93.38 107 PRO A N 1
ATOM 879 C CA . PRO A 1 107 ? 16.312 5.886 -12.112 1.00 93.38 107 PRO A CA 1
ATOM 880 C C . PRO A 1 107 ? 15.833 7.058 -11.250 1.00 93.38 107 PRO A C 1
ATOM 882 O O . PRO A 1 107 ? 15.549 6.888 -10.068 1.00 93.38 107 PRO A O 1
ATOM 885 N N . GLU A 1 108 ? 15.678 8.248 -11.840 1.00 94.38 108 GLU A N 1
ATOM 886 C CA . GLU A 1 108 ? 15.184 9.426 -11.120 1.00 94.38 108 GLU A CA 1
ATOM 887 C C . GLU A 1 108 ? 13.718 9.261 -10.694 1.00 94.38 108 GLU A C 1
ATOM 889 O O . GLU A 1 108 ? 13.355 9.628 -9.573 1.00 94.38 108 GLU A O 1
ATOM 894 N N . THR A 1 109 ? 12.881 8.674 -11.553 1.00 93.62 109 THR A N 1
ATOM 895 C CA . THR A 1 109 ? 11.482 8.354 -11.230 1.00 93.62 109 THR A CA 1
ATOM 896 C C . THR A 1 109 ? 11.395 7.379 -10.057 1.00 93.62 109 THR A C 1
ATOM 898 O O . THR A 1 109 ? 10.695 7.656 -9.081 1.00 93.62 109 THR A O 1
ATOM 901 N N . LEU A 1 110 ? 12.162 6.286 -10.096 1.00 93.75 110 LEU A N 1
ATOM 902 C CA . LEU A 1 110 ? 12.208 5.308 -9.007 1.00 93.75 110 LEU A CA 1
ATOM 903 C C . LEU A 1 110 ? 12.753 5.897 -7.716 1.00 93.75 110 LEU A C 1
ATOM 905 O O . LEU A 1 110 ? 12.189 5.665 -6.652 1.00 93.75 110 LEU A O 1
ATOM 909 N N . ARG A 1 111 ? 13.806 6.713 -7.793 1.00 93.81 111 ARG A N 1
ATOM 910 C CA . ARG A 1 111 ? 14.373 7.391 -6.625 1.00 93.81 111 ARG A CA 1
ATOM 911 C C . ARG A 1 111 ? 13.341 8.291 -5.948 1.00 93.81 111 ARG A C 1
ATOM 913 O O . ARG A 1 111 ? 13.262 8.320 -4.719 1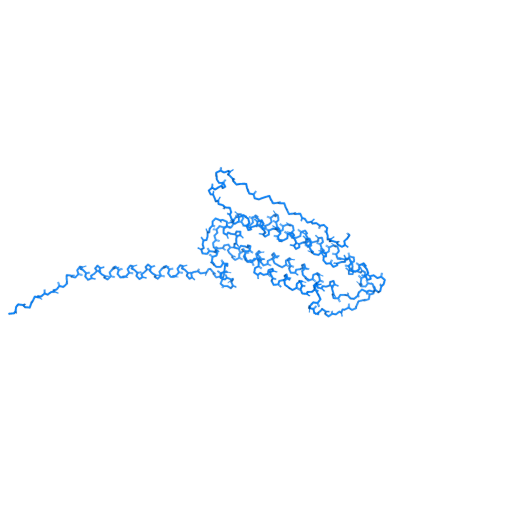.00 93.81 111 ARG A O 1
ATOM 920 N N . ARG A 1 112 ? 12.541 9.027 -6.727 1.00 95.31 112 ARG A N 1
ATOM 921 C CA . ARG A 1 112 ? 11.442 9.850 -6.196 1.00 95.31 112 ARG A CA 1
ATOM 922 C C . ARG A 1 112 ? 10.362 8.989 -5.555 1.00 95.31 112 ARG A C 1
ATOM 924 O O . ARG A 1 112 ? 9.966 9.293 -4.433 1.00 95.31 112 ARG A O 1
ATOM 931 N N . LEU A 1 113 ? 9.939 7.918 -6.227 1.00 94.94 113 LEU A N 1
ATOM 932 C CA . LEU A 1 113 ? 8.934 6.994 -5.704 1.00 94.94 113 LEU A CA 1
ATOM 933 C C . LEU A 1 113 ? 9.398 6.343 -4.394 1.00 94.94 113 LEU A C 1
ATOM 935 O O . LEU A 1 113 ? 8.694 6.424 -3.390 1.00 94.94 113 LEU A O 1
ATOM 939 N N . GLY A 1 114 ? 10.611 5.789 -4.373 1.00 93.94 114 GLY A N 1
ATOM 940 C CA . GLY A 1 114 ? 11.218 5.188 -3.188 1.00 93.94 114 GLY A CA 1
ATOM 941 C C . GLY A 1 114 ? 11.343 6.181 -2.033 1.00 93.94 114 GLY A C 1
ATOM 942 O O . GLY A 1 114 ? 10.997 5.849 -0.903 1.00 93.94 114 GLY A O 1
ATOM 943 N N . LYS A 1 115 ? 11.730 7.438 -2.302 1.00 94.62 115 LYS A N 1
ATOM 944 C CA . LYS A 1 115 ? 11.751 8.498 -1.280 1.00 94.62 115 LYS A CA 1
ATOM 945 C C . LYS A 1 115 ? 10.354 8.785 -0.720 1.00 94.62 115 LYS A C 1
ATOM 947 O O . LYS A 1 115 ? 10.210 8.921 0.492 1.00 94.62 115 LYS A O 1
ATOM 952 N N . SER A 1 116 ? 9.339 8.890 -1.577 1.00 95.12 116 SER A N 1
ATOM 953 C CA . SER A 1 116 ? 7.955 9.108 -1.144 1.00 95.12 116 SER A CA 1
ATOM 954 C C . SER A 1 116 ? 7.443 7.955 -0.283 1.00 95.12 116 SER A C 1
ATOM 956 O O . SER A 1 116 ? 6.855 8.204 0.765 1.00 95.12 116 SER A O 1
ATOM 958 N N . VAL A 1 117 ? 7.713 6.712 -0.683 1.00 94.94 117 VAL A N 1
ATOM 959 C CA . VAL A 1 117 ? 7.353 5.515 0.088 1.00 94.94 117 VAL A CA 1
ATOM 960 C C . VAL A 1 117 ? 8.074 5.494 1.431 1.00 94.94 117 VAL A C 1
ATOM 962 O O . VAL A 1 117 ? 7.423 5.323 2.456 1.00 94.94 117 VAL A O 1
ATOM 965 N N . ALA A 1 118 ? 9.384 5.752 1.455 1.00 92.62 118 ALA A N 1
ATOM 966 C CA . ALA A 1 118 ? 10.155 5.806 2.691 1.00 92.62 118 ALA A CA 1
ATOM 967 C C . ALA A 1 118 ? 9.568 6.829 3.677 1.00 92.62 118 ALA A C 1
ATOM 969 O O . ALA A 1 118 ? 9.265 6.461 4.806 1.00 92.62 118 ALA A O 1
ATOM 970 N N . ILE A 1 119 ? 9.311 8.068 3.234 1.00 93.81 119 ILE A N 1
ATOM 971 C CA . ILE A 1 119 ? 8.706 9.122 4.071 1.00 93.81 119 ILE A CA 1
ATOM 972 C C . ILE A 1 119 ? 7.336 8.690 4.613 1.00 93.81 119 ILE A C 1
ATOM 974 O O . ILE A 1 119 ? 7.039 8.901 5.792 1.00 93.81 119 ILE A O 1
ATOM 978 N N . GLN A 1 120 ? 6.495 8.070 3.779 1.00 93.94 120 GLN A N 1
ATOM 979 C CA . GLN A 1 120 ? 5.199 7.569 4.237 1.00 93.94 120 GLN A CA 1
ATOM 980 C C . GLN A 1 120 ? 5.360 6.481 5.307 1.00 93.94 120 GLN A C 1
ATOM 982 O O . GLN A 1 120 ? 4.731 6.579 6.361 1.00 93.94 120 GLN A O 1
ATOM 987 N N . CYS A 1 121 ? 6.212 5.481 5.067 1.00 92.12 121 CYS A N 1
ATOM 988 C CA . CYS A 1 121 ? 6.397 4.337 5.959 1.00 92.12 121 CYS A CA 1
ATOM 989 C C . CYS A 1 121 ? 7.082 4.698 7.287 1.00 92.12 121 CYS A C 1
ATOM 991 O O . CYS A 1 121 ? 6.761 4.102 8.313 1.00 92.12 121 CYS A O 1
ATOM 993 N N . THR A 1 122 ? 8.031 5.639 7.296 1.00 89.31 122 THR A N 1
ATOM 994 C CA . THR A 1 122 ? 8.862 5.912 8.484 1.00 89.31 122 THR A CA 1
ATOM 995 C C . THR A 1 122 ? 8.429 7.145 9.270 1.00 89.31 122 THR A C 1
ATOM 997 O O . THR A 1 122 ? 8.639 7.190 10.482 1.00 89.31 122 THR A O 1
ATOM 1000 N N . GLU A 1 123 ? 7.797 8.130 8.627 1.00 90.56 123 GLU A N 1
ATOM 1001 C CA . GLU A 1 123 ? 7.493 9.415 9.259 1.00 90.56 123 GLU A CA 1
ATOM 1002 C C . GLU A 1 123 ? 5.994 9.707 9.299 1.00 90.56 123 GLU A C 1
ATOM 1004 O O . GLU A 1 123 ? 5.416 9.856 10.379 1.00 90.56 123 GLU A O 1
ATOM 1009 N N . GLU A 1 124 ? 5.344 9.818 8.140 1.00 92.38 124 GLU A N 1
ATOM 1010 C CA . GLU A 1 124 ? 3.995 10.386 8.075 1.00 92.38 124 GLU A CA 1
ATOM 1011 C C . GLU A 1 124 ? 2.923 9.438 8.605 1.00 92.38 124 GLU A C 1
ATOM 1013 O O . GLU A 1 124 ? 2.106 9.829 9.449 1.00 92.38 124 GLU A O 1
ATOM 1018 N N . PHE A 1 125 ? 2.921 8.192 8.130 1.00 93.06 125 PHE A N 1
ATOM 1019 C CA . PHE A 1 125 ? 1.882 7.228 8.463 1.00 93.06 125 PHE A CA 1
ATOM 1020 C C . PHE A 1 125 ? 1.959 6.771 9.930 1.00 93.06 125 PHE A C 1
ATOM 1022 O O . PHE A 1 125 ? 0.933 6.848 10.619 1.00 93.06 125 PHE A O 1
ATOM 1029 N N . PRO A 1 126 ? 3.143 6.414 10.483 1.00 90.88 126 PRO A N 1
ATOM 1030 C CA . PRO A 1 126 ? 3.273 6.099 11.908 1.00 90.88 126 PRO A CA 1
ATOM 1031 C C . PRO A 1 126 ? 2.851 7.260 12.814 1.00 90.88 126 PRO A C 1
ATOM 1033 O O . PRO A 1 126 ? 2.124 7.063 13.792 1.00 90.88 126 PRO A O 1
ATOM 1036 N N . LYS A 1 127 ? 3.250 8.495 12.475 1.00 90.88 127 LYS A N 1
ATOM 1037 C CA . LYS A 1 127 ? 2.893 9.697 13.244 1.00 90.88 127 LYS A CA 1
ATOM 1038 C C . LYS A 1 127 ? 1.391 9.958 13.238 1.00 90.88 127 LYS A C 1
ATOM 1040 O O . LYS A 1 127 ? 0.855 10.418 14.250 1.00 90.88 127 LYS A O 1
ATOM 1045 N N . PHE A 1 128 ? 0.719 9.695 12.119 1.00 93.31 128 PHE A N 1
ATOM 1046 C CA . PHE A 1 128 ? -0.731 9.811 12.028 1.00 93.31 128 PHE A CA 1
ATOM 1047 C C . PHE A 1 128 ? -1.431 8.744 12.875 1.00 93.31 128 PHE A C 1
ATOM 1049 O O . PHE A 1 128 ? -2.223 9.097 13.751 1.00 93.31 128 PHE A O 1
ATOM 1056 N N . ILE A 1 129 ? -1.094 7.461 12.690 1.00 90.88 129 ILE A N 1
ATOM 1057 C CA . ILE A 1 129 ? -1.732 6.373 13.446 1.00 90.88 129 ILE A CA 1
ATOM 1058 C C . ILE A 1 129 ? -1.503 6.525 14.950 1.00 90.88 129 ILE A C 1
ATOM 1060 O O . ILE A 1 129 ? -2.436 6.348 15.730 1.00 90.88 129 ILE A O 1
ATOM 1064 N N . GLY A 1 130 ? -0.307 6.939 15.375 1.00 86.75 130 GLY A N 1
ATOM 1065 C CA . GLY A 1 130 ? -0.017 7.174 16.791 1.00 86.75 130 GLY A CA 1
ATOM 1066 C C . GLY A 1 130 ? -0.913 8.237 17.448 1.00 86.75 130 GLY A C 1
ATOM 1067 O O . GLY A 1 130 ? -1.097 8.225 18.667 1.00 86.75 130 GLY A O 1
ATOM 1068 N N . LYS A 1 131 ? -1.500 9.150 16.661 1.00 89.06 131 LYS A N 1
ATOM 1069 C CA . LYS A 1 131 ? -2.432 10.192 17.129 1.00 89.06 131 LYS A CA 1
ATOM 1070 C C . LYS A 1 131 ? -3.903 9.846 16.912 1.00 89.06 131 LYS A C 1
ATOM 1072 O O . LYS A 1 131 ? -4.762 10.542 17.453 1.00 89.06 131 LYS A O 1
ATOM 1077 N N . PHE A 1 132 ? -4.191 8.815 16.129 1.00 89.94 132 PHE A N 1
ATOM 1078 C CA . PHE A 1 132 ? -5.537 8.438 15.733 1.00 89.94 132 PHE A CA 1
ATOM 1079 C C . PHE A 1 132 ? -6.263 7.744 16.900 1.00 89.94 132 PHE A C 1
ATOM 1081 O O . PHE A 1 132 ? -5.833 6.699 17.387 1.00 89.94 132 PHE A O 1
ATOM 1088 N N . LYS A 1 133 ? -7.342 8.349 17.405 1.00 84.94 133 LYS A N 1
ATOM 1089 C CA . LYS A 1 133 ? -8.045 7.914 18.627 1.00 84.94 133 LYS A CA 1
ATOM 1090 C C . LYS A 1 133 ? -9.553 7.783 18.469 1.00 84.94 133 LYS A C 1
ATOM 1092 O O . LYS A 1 133 ? -10.158 7.097 19.291 1.00 84.94 133 LYS A O 1
ATOM 1097 N N . SER A 1 134 ? -10.153 8.440 17.483 1.00 84.88 134 SER A N 1
ATOM 1098 C CA . SER A 1 134 ? -11.603 8.607 17.433 1.00 84.88 134 SER A CA 1
ATOM 1099 C C . SER A 1 134 ? -12.193 8.390 16.039 1.00 84.88 134 SER A C 1
ATOM 1101 O O . SER A 1 134 ? -11.480 8.323 15.037 1.00 84.88 134 SER A O 1
ATOM 1103 N N . GLU A 1 135 ? -13.517 8.232 15.996 1.00 87.44 135 GLU A N 1
ATOM 1104 C CA . GLU A 1 135 ? -14.279 7.948 14.778 1.00 87.44 135 GLU A CA 1
ATOM 1105 C C . GLU A 1 135 ? -14.186 9.090 13.757 1.00 87.44 135 GLU A C 1
ATOM 1107 O O . GLU A 1 135 ? -14.110 8.841 12.555 1.00 87.44 135 GLU A O 1
ATOM 1112 N N . GLU A 1 136 ? -14.100 10.340 14.218 1.00 88.31 136 GLU A N 1
ATOM 1113 C CA . GLU A 1 136 ? -14.049 11.529 13.358 1.00 88.31 136 GLU A CA 1
ATOM 1114 C C . GLU A 1 136 ? -12.813 11.537 12.447 1.00 88.31 136 GLU A C 1
ATOM 1116 O O . GLU A 1 136 ? -12.811 12.160 11.387 1.00 88.31 136 GLU A O 1
ATOM 1121 N N . GLN A 1 137 ? -11.762 10.812 12.834 1.00 93.44 137 GLN A N 1
ATOM 1122 C CA . GLN A 1 137 ? -10.516 10.724 12.081 1.00 93.44 137 GLN A CA 1
ATOM 1123 C C . GLN A 1 137 ? -10.535 9.603 11.024 1.00 93.44 137 GLN A C 1
ATOM 1125 O O . GLN A 1 137 ? -9.570 9.467 10.270 1.00 93.44 137 GLN A O 1
ATOM 1130 N N . LEU A 1 138 ? -11.594 8.780 10.946 1.00 94.56 138 LEU A N 1
ATOM 1131 C CA . LEU A 1 138 ? -11.666 7.640 10.015 1.00 94.56 138 LEU A CA 1
ATOM 1132 C C . LEU A 1 138 ? -11.601 8.073 8.552 1.00 94.56 138 LEU A C 1
ATOM 1134 O O . LEU A 1 138 ? -10.964 7.406 7.738 1.00 94.56 138 LEU A O 1
ATOM 1138 N N . THR A 1 139 ? -12.222 9.203 8.218 1.00 94.56 139 THR A N 1
ATOM 1139 C CA . THR A 1 139 ? -12.165 9.769 6.865 1.00 94.56 139 THR A CA 1
ATOM 1140 C C . THR A 1 139 ? -10.732 10.145 6.486 1.00 94.56 139 THR A C 1
ATOM 1142 O O . THR A 1 139 ? -10.292 9.867 5.369 1.00 94.56 139 THR A O 1
ATOM 1145 N N . GLU A 1 140 ? -9.968 10.720 7.422 1.00 94.81 140 GLU A N 1
ATOM 1146 C CA . GLU A 1 140 ? -8.555 11.039 7.194 1.00 94.81 140 GLU A CA 1
ATOM 1147 C C . GLU A 1 140 ? -7.710 9.764 7.071 1.00 94.81 140 GLU A C 1
ATOM 1149 O O . GLU A 1 140 ? -6.887 9.669 6.160 1.00 94.81 140 GLU A O 1
ATOM 1154 N N . LEU A 1 141 ? -7.954 8.754 7.918 1.00 95.38 141 LEU A N 1
ATOM 1155 C CA . LEU A 1 141 ? -7.280 7.456 7.821 1.00 95.38 141 LEU A CA 1
ATOM 1156 C C . LEU A 1 141 ? -7.496 6.827 6.442 1.00 95.38 141 LEU A C 1
ATOM 1158 O O . LEU A 1 141 ? -6.529 6.439 5.789 1.00 95.38 141 LEU A O 1
ATOM 1162 N N . LYS A 1 142 ? -8.746 6.783 5.970 1.00 95.69 142 LYS A N 1
ATOM 1163 C CA . LYS A 1 142 ? -9.090 6.268 4.642 1.00 95.69 142 LYS A CA 1
ATOM 1164 C C . LYS A 1 142 ? -8.367 7.033 3.537 1.00 95.69 142 LYS A C 1
ATOM 1166 O O . LYS A 1 142 ? -7.776 6.413 2.660 1.00 95.69 142 LYS A O 1
ATOM 1171 N N . SER A 1 143 ? -8.350 8.364 3.600 1.00 95.00 143 SER A N 1
ATOM 1172 C CA . SER A 1 143 ? -7.624 9.199 2.633 1.00 95.00 143 SER A CA 1
ATOM 1173 C C . SER A 1 143 ? -6.121 8.886 2.599 1.00 95.00 143 SER A C 1
ATOM 1175 O O . SER A 1 143 ? -5.529 8.739 1.525 1.00 95.00 143 SER A O 1
ATOM 1177 N N . ARG A 1 144 ? -5.497 8.707 3.769 1.00 95.19 144 ARG A N 1
ATOM 1178 C CA . ARG A 1 144 ? -4.075 8.349 3.873 1.00 95.19 144 ARG A CA 1
ATOM 1179 C C . ARG A 1 144 ? -3.794 6.946 3.354 1.00 95.19 144 ARG A C 1
ATOM 1181 O O . ARG A 1 144 ? -2.829 6.772 2.620 1.00 95.19 144 ARG A O 1
ATOM 1188 N N . VAL A 1 145 ? -4.649 5.970 3.668 1.00 96.06 145 VAL A N 1
ATOM 1189 C CA . VAL A 1 145 ? -4.555 4.614 3.106 1.00 96.06 145 VAL A CA 1
ATOM 1190 C C . VAL A 1 145 ? -4.638 4.663 1.581 1.00 96.06 145 VAL A C 1
ATOM 1192 O O . VAL A 1 145 ? -3.785 4.095 0.912 1.00 96.06 145 VAL A O 1
ATOM 1195 N N . LEU A 1 146 ? -5.601 5.395 1.014 1.00 95.81 146 LEU A N 1
ATOM 1196 C CA . LEU A 1 146 ? -5.720 5.543 -0.440 1.00 95.81 146 LEU A CA 1
ATOM 1197 C C . LEU A 1 146 ? -4.487 6.213 -1.058 1.00 95.81 146 LEU A C 1
ATOM 1199 O O . LEU A 1 146 ? -4.030 5.800 -2.119 1.00 95.81 146 LEU A O 1
ATOM 1203 N N . THR A 1 147 ? -3.930 7.228 -0.397 1.00 94.88 147 THR A N 1
ATOM 1204 C CA . THR A 1 147 ? -2.693 7.890 -0.841 1.00 94.88 147 THR A CA 1
ATOM 1205 C C . THR A 1 147 ? -1.513 6.920 -0.836 1.00 94.88 147 THR A C 1
ATOM 1207 O O . THR A 1 147 ? -0.743 6.884 -1.791 1.00 94.88 147 THR A O 1
ATOM 1210 N N . PHE A 1 148 ? -1.401 6.094 0.201 1.00 95.12 148 PHE A N 1
ATOM 1211 C CA . PHE A 1 148 ? -0.367 5.074 0.309 1.00 95.12 148 PHE A CA 1
ATOM 1212 C C . PHE A 1 148 ? -0.510 3.999 -0.781 1.00 95.12 148 PHE A C 1
ATOM 1214 O O . PHE A 1 148 ? 0.447 3.704 -1.490 1.00 95.12 148 PHE A O 1
ATOM 1221 N N . VAL A 1 149 ? -1.727 3.490 -0.994 1.00 96.06 149 VAL A N 1
ATOM 1222 C CA . VAL A 1 149 ? -2.038 2.520 -2.059 1.00 96.06 149 VAL A CA 1
ATOM 1223 C C . VAL A 1 149 ? -1.720 3.087 -3.445 1.00 96.06 149 VAL A C 1
ATOM 1225 O O . VAL A 1 149 ? -1.239 2.356 -4.303 1.00 96.06 149 VAL A O 1
ATOM 1228 N N . ARG A 1 150 ? -1.901 4.394 -3.678 1.00 96.06 150 ARG A N 1
ATOM 1229 C CA . ARG A 1 150 ? -1.488 5.028 -4.945 1.00 96.06 150 ARG A CA 1
ATOM 1230 C C . ARG A 1 150 ? 0.018 4.953 -5.186 1.00 96.06 150 ARG A C 1
ATOM 1232 O O . ARG A 1 150 ? 0.417 4.816 -6.334 1.00 96.06 150 ARG A O 1
ATOM 1239 N N . LEU A 1 151 ? 0.856 5.027 -4.149 1.00 94.62 151 LEU A N 1
ATOM 1240 C CA . LEU A 1 151 ? 2.305 4.830 -4.310 1.00 94.62 151 LEU A CA 1
ATOM 1241 C C . LEU A 1 151 ? 2.620 3.409 -4.780 1.00 94.62 151 LEU A C 1
ATOM 1243 O O . LEU A 1 151 ? 3.458 3.223 -5.659 1.00 94.62 151 LEU A O 1
ATOM 1247 N N . TYR A 1 152 ? 1.897 2.431 -4.241 1.00 95.50 152 TYR A N 1
ATOM 1248 C CA . TYR A 1 152 ? 1.982 1.045 -4.679 1.00 95.50 152 TYR A CA 1
ATOM 1249 C C . TYR A 1 152 ? 1.501 0.879 -6.137 1.00 95.50 152 TYR A C 1
ATOM 1251 O O . TYR A 1 152 ? 2.161 0.241 -6.953 1.00 95.50 152 TYR A O 1
ATOM 1259 N N . ASP A 1 153 ? 0.404 1.540 -6.515 1.00 96.06 153 ASP A N 1
ATOM 1260 C CA . ASP A 1 153 ? -0.085 1.549 -7.900 1.00 96.06 153 ASP A CA 1
ATOM 1261 C C . ASP A 1 153 ? 0.904 2.215 -8.874 1.00 96.06 153 ASP A C 1
ATOM 1263 O O . ASP A 1 153 ? 1.082 1.743 -9.996 1.00 96.06 153 ASP A O 1
ATOM 1267 N N . TYR A 1 154 ? 1.614 3.268 -8.452 1.00 95.75 154 TYR A N 1
ATOM 1268 C CA . TYR A 1 154 ? 2.687 3.865 -9.254 1.00 95.75 154 TYR A CA 1
ATOM 1269 C C . TYR A 1 154 ? 3.847 2.897 -9.499 1.00 95.75 154 TYR A C 1
ATOM 1271 O O . TYR A 1 154 ? 4.394 2.905 -10.601 1.00 95.75 154 TYR A O 1
ATOM 1279 N N . ALA A 1 155 ? 4.190 2.044 -8.528 1.00 94.50 155 ALA A N 1
ATOM 1280 C CA . ALA A 1 155 ? 5.158 0.969 -8.738 1.00 94.50 155 ALA A CA 1
ATOM 1281 C C . ALA A 1 155 ? 4.657 -0.014 -9.812 1.00 94.50 155 ALA A C 1
ATOM 1283 O O . ALA A 1 155 ? 5.366 -0.282 -10.777 1.00 94.50 155 ALA A O 1
ATOM 1284 N N . LYS A 1 156 ? 3.392 -0.451 -9.737 1.00 95.19 156 LY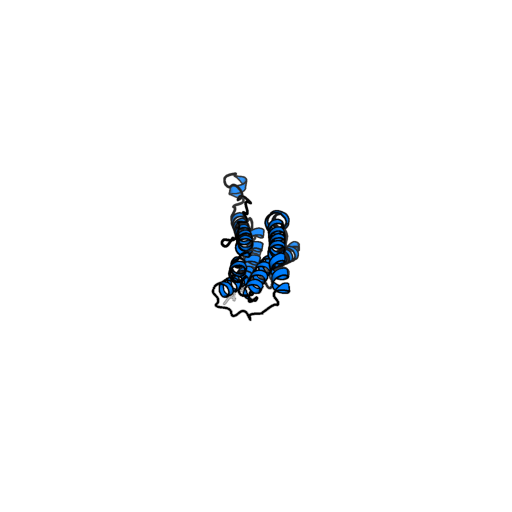S A N 1
ATOM 1285 C CA . LYS A 1 156 ? 2.785 -1.282 -10.792 1.00 95.19 156 LYS A CA 1
ATOM 1286 C C . LYS A 1 156 ? 2.838 -0.611 -12.166 1.00 95.19 156 LYS A C 1
ATOM 1288 O O . LYS A 1 156 ? 3.263 -1.228 -13.138 1.00 95.19 156 LYS A O 1
ATOM 1293 N N . ASN A 1 157 ? 2.420 0.649 -12.261 1.00 95.25 157 ASN A N 1
ATOM 1294 C CA . ASN A 1 157 ? 2.394 1.380 -13.531 1.00 95.25 157 ASN A CA 1
ATOM 1295 C C . ASN A 1 157 ? 3.803 1.550 -14.123 1.00 95.25 157 ASN A C 1
ATOM 1297 O O . ASN A 1 157 ? 3.957 1.517 -15.342 1.00 95.25 157 ASN A O 1
ATOM 1301 N N . PHE A 1 158 ? 4.828 1.685 -13.277 1.00 95.00 158 PHE A N 1
ATOM 1302 C CA . PHE A 1 158 ? 6.216 1.698 -13.723 1.00 95.00 158 PHE A CA 1
ATOM 1303 C C . PHE A 1 158 ? 6.598 0.373 -14.401 1.00 95.00 158 PHE A C 1
ATOM 1305 O O . PHE A 1 158 ? 7.131 0.413 -15.508 1.00 95.00 158 PHE A O 1
ATOM 1312 N N . GLU A 1 159 ? 6.286 -0.778 -13.796 1.00 93.69 159 GLU A N 1
ATOM 1313 C CA . GLU A 1 159 ? 6.575 -2.097 -14.390 1.00 93.69 159 GLU A CA 1
ATOM 1314 C C . GLU A 1 159 ? 5.804 -2.318 -15.695 1.00 93.69 159 GLU A C 1
ATOM 1316 O O . GLU A 1 159 ? 6.391 -2.718 -16.699 1.00 93.69 159 GLU A O 1
ATOM 1321 N N . VAL A 1 160 ? 4.509 -1.977 -15.719 1.00 94.69 160 VAL A N 1
ATOM 1322 C CA . VAL A 1 160 ? 3.686 -2.035 -16.941 1.00 94.69 160 VAL A CA 1
ATOM 1323 C C . VAL A 1 160 ? 4.358 -1.266 -18.076 1.00 94.69 160 VAL A C 1
ATOM 1325 O O . VAL A 1 160 ? 4.468 -1.772 -19.188 1.00 94.69 160 VAL A O 1
ATOM 1328 N N . GLU A 1 161 ? 4.837 -0.052 -17.801 1.00 94.38 161 GLU A N 1
ATOM 1329 C CA . GLU A 1 161 ? 5.497 0.780 -18.804 1.00 94.38 161 GLU A CA 1
ATOM 1330 C C . GLU A 1 161 ? 6.839 0.191 -19.273 1.00 94.38 161 GLU A C 1
ATOM 1332 O O . GLU A 1 161 ? 7.156 0.307 -20.457 1.00 94.38 161 GLU A O 1
ATOM 1337 N N . CYS A 1 162 ? 7.608 -0.462 -18.387 1.00 93.19 162 CYS A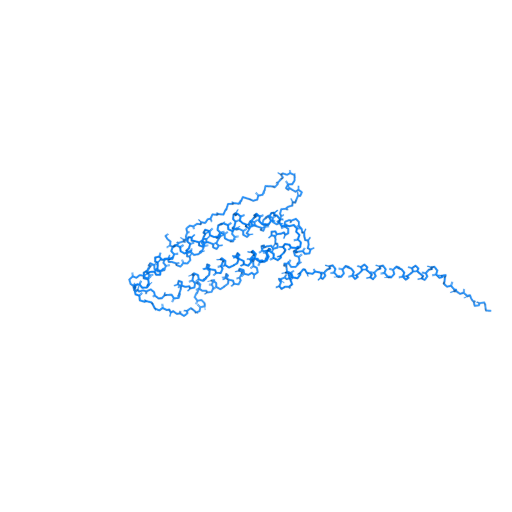 N 1
ATOM 1338 C CA . CYS A 1 162 ? 8.808 -1.204 -18.793 1.00 93.19 162 CYS A CA 1
ATOM 1339 C C . CYS A 1 162 ? 8.437 -2.298 -19.799 1.00 93.19 162 CYS A C 1
ATOM 1341 O O . CYS A 1 162 ? 8.998 -2.335 -20.887 1.00 93.19 162 CYS A O 1
ATOM 1343 N N . HIS A 1 163 ? 7.450 -3.137 -19.480 1.00 93.06 163 HIS A N 1
ATOM 1344 C CA . HIS A 1 163 ? 7.018 -4.227 -20.359 1.00 93.06 163 HIS A CA 1
ATOM 1345 C C . HIS A 1 163 ? 6.340 -3.753 -21.654 1.00 93.06 163 HIS A C 1
ATOM 1347 O O . HIS A 1 163 ? 6.296 -4.493 -22.635 1.00 93.06 163 HIS A O 1
ATOM 1353 N N . GLN A 1 164 ? 5.817 -2.526 -21.682 1.00 95.31 164 GLN A N 1
ATOM 1354 C CA . GLN A 1 164 ? 5.166 -1.970 -22.863 1.00 95.31 164 GLN A CA 1
ATOM 1355 C C . GLN A 1 164 ? 6.161 -1.589 -23.965 1.00 95.31 164 GLN A C 1
ATOM 1357 O O . GLN A 1 164 ? 5.803 -1.585 -25.140 1.00 95.31 164 GLN A O 1
ATOM 1362 N N . ILE A 1 165 ? 7.392 -1.205 -23.628 1.00 95.81 165 ILE A N 1
ATOM 1363 C CA . ILE A 1 165 ? 8.329 -0.645 -24.605 1.00 95.81 165 ILE A CA 1
ATOM 1364 C C . ILE A 1 165 ? 9.131 -1.757 -25.271 1.00 95.81 165 ILE A C 1
ATOM 1366 O O . ILE A 1 165 ? 9.808 -2.529 -24.608 1.00 95.81 165 ILE A O 1
ATOM 1370 N N . ILE A 1 166 ? 9.120 -1.785 -26.605 1.00 95.94 166 ILE A N 1
ATOM 1371 C CA . ILE A 1 166 ? 10.063 -2.611 -27.365 1.00 95.94 166 ILE A CA 1
ATOM 1372 C C . ILE A 1 166 ? 11.391 -1.843 -27.455 1.00 95.94 166 ILE A C 1
ATOM 1374 O O . ILE A 1 166 ? 11.423 -0.795 -28.116 1.00 95.94 166 ILE A O 1
ATOM 1378 N N . PRO A 1 167 ? 12.481 -2.325 -26.829 1.00 95.25 167 PRO A N 1
ATOM 1379 C CA . PRO A 1 167 ? 13.775 -1.665 -26.920 1.00 95.25 167 PRO A CA 1
ATOM 1380 C C . PRO A 1 167 ? 14.371 -1.809 -28.331 1.00 95.25 167 PRO A C 1
ATOM 1382 O O . PRO A 1 167 ? 14.128 -2.810 -29.009 1.00 95.25 167 PRO A O 1
ATOM 1385 N N . PRO A 1 168 ? 15.188 -0.846 -28.792 1.00 94.94 168 PRO A N 1
ATOM 1386 C CA . PRO A 1 168 ? 16.002 -1.037 -29.990 1.00 94.94 168 PRO A CA 1
ATOM 1387 C C . PRO A 1 168 ? 16.975 -2.215 -29.795 1.00 94.94 168 PRO A C 1
ATOM 1389 O O . PRO A 1 168 ? 17.531 -2.346 -28.704 1.00 94.94 168 PRO A O 1
ATOM 1392 N N . GLU A 1 169 ? 17.238 -3.016 -30.841 1.00 93.62 169 GLU A N 1
ATOM 1393 C CA . GLU A 1 169 ? 18.107 -4.215 -30.784 1.00 93.62 169 GLU A CA 1
ATOM 1394 C C . GLU A 1 169 ? 19.370 -4.077 -29.907 1.00 93.62 169 GLU A C 1
ATOM 1396 O O . GLU A 1 169 ? 19.591 -4.940 -29.055 1.00 93.62 169 GLU A O 1
ATOM 1401 N N . PRO A 1 170 ? 20.203 -3.022 -30.046 1.00 94.19 170 PRO A N 1
ATOM 1402 C CA . PRO A 1 170 ? 21.442 -2.927 -29.271 1.00 94.19 170 PRO A CA 1
ATOM 1403 C C . PRO A 1 170 ? 21.235 -2.708 -27.762 1.00 94.19 170 PRO A C 1
ATOM 1405 O O . PRO A 1 170 ? 22.199 -2.818 -27.009 1.00 94.19 170 PRO A O 1
ATOM 1408 N N . TYR A 1 171 ? 20.016 -2.404 -27.304 1.00 94.88 171 TYR A N 1
ATOM 1409 C CA . TYR A 1 171 ? 19.704 -2.082 -25.906 1.00 94.88 171 TYR A CA 1
ATOM 1410 C C . TYR A 1 171 ? 18.787 -3.096 -25.220 1.00 94.88 171 TYR A C 1
ATOM 1412 O O . TYR A 1 171 ? 18.385 -2.842 -24.088 1.00 94.88 171 TYR A O 1
ATOM 1420 N N . VAL A 1 172 ? 18.476 -4.234 -25.853 1.00 94.88 172 VAL A N 1
ATOM 1421 C CA . VAL A 1 172 ? 17.602 -5.274 -25.276 1.00 94.88 172 VAL A CA 1
ATOM 1422 C C . VAL A 1 172 ? 18.083 -5.700 -23.885 1.00 94.88 172 VAL A C 1
ATOM 1424 O O . VAL A 1 172 ? 17.319 -5.627 -22.932 1.00 94.88 172 VAL A O 1
ATOM 1427 N N . GLN A 1 173 ? 19.371 -6.020 -23.733 1.00 93.38 173 GLN A N 1
ATOM 1428 C CA . GLN A 1 173 ? 19.926 -6.450 -22.440 1.00 93.38 173 GLN A CA 1
ATOM 1429 C C . GLN A 1 173 ? 19.820 -5.365 -21.360 1.00 93.38 173 GLN A C 1
ATOM 1431 O O . GLN A 1 173 ? 19.449 -5.641 -20.225 1.00 93.38 173 GLN A O 1
ATOM 1436 N N . VAL A 1 174 ? 20.114 -4.109 -21.713 1.00 92.38 174 VAL A N 1
ATOM 1437 C CA . VAL A 1 174 ? 20.007 -2.975 -20.777 1.00 92.38 174 VAL A CA 1
ATOM 1438 C C . VAL A 1 174 ? 18.549 -2.724 -20.390 1.00 92.38 174 VAL A C 1
ATOM 1440 O O . VAL A 1 174 ? 18.269 -2.320 -19.268 1.00 92.38 174 VAL A O 1
ATOM 1443 N N . HIS A 1 175 ? 17.614 -2.956 -21.308 1.00 94.69 175 HIS A N 1
ATOM 1444 C CA . HIS A 1 175 ? 16.189 -2.843 -21.038 1.00 94.69 175 HIS A CA 1
ATOM 1445 C C . HIS A 1 175 ? 15.702 -3.931 -20.076 1.00 94.69 175 HIS A C 1
ATOM 1447 O O . HIS A 1 175 ? 14.988 -3.627 -19.126 1.00 94.69 175 HIS A O 1
ATOM 1453 N N . GLU A 1 176 ? 16.117 -5.181 -20.285 1.00 93.00 176 GLU A N 1
ATOM 1454 C CA . GLU A 1 176 ? 15.775 -6.313 -19.413 1.00 93.00 176 GLU A CA 1
ATOM 1455 C C . GLU A 1 176 ? 16.282 -6.107 -17.978 1.00 93.00 176 GLU A C 1
ATOM 1457 O O . GLU A 1 176 ? 15.605 -6.475 -17.017 1.00 93.00 176 GLU A O 1
ATOM 1462 N N . MET A 1 177 ? 17.418 -5.419 -17.815 1.00 91.38 177 MET A N 1
ATOM 1463 C CA . MET A 1 177 ? 17.909 -4.984 -16.503 1.00 91.38 177 MET A CA 1
ATOM 1464 C C . MET A 1 177 ? 16.975 -4.003 -15.794 1.00 91.38 177 MET A C 1
ATOM 1466 O O . MET A 1 177 ? 17.233 -3.721 -14.639 1.00 91.38 177 MET A O 1
ATOM 1470 N N . THR A 1 178 ? 15.934 -3.453 -16.430 1.00 91.50 178 THR A N 1
ATOM 1471 C CA . THR A 1 178 ? 14.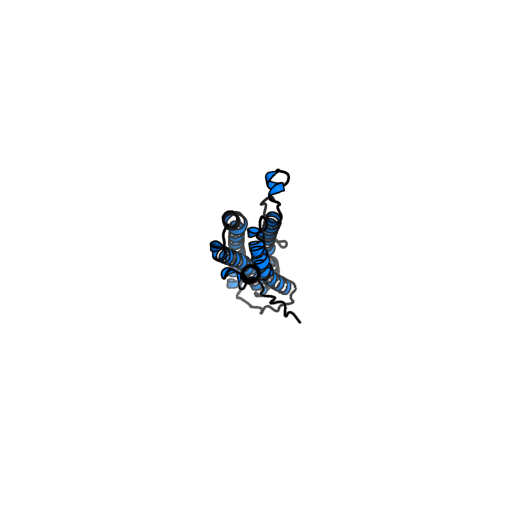983 -2.530 -15.778 1.00 91.50 178 THR A CA 1
ATOM 1472 C C . THR A 1 178 ? 13.760 -3.219 -15.172 1.00 91.50 178 THR A C 1
ATOM 1474 O O . THR A 1 178 ? 13.006 -2.583 -14.432 1.00 91.50 178 THR A O 1
ATOM 1477 N N . TYR A 1 179 ? 13.544 -4.501 -15.474 1.00 91.38 179 TYR A N 1
ATOM 1478 C CA . TYR A 1 179 ? 12.393 -5.258 -14.976 1.00 91.38 179 TYR A CA 1
ATOM 1479 C C . TYR A 1 179 ? 12.504 -5.529 -13.478 1.00 91.38 179 TYR A C 1
ATOM 1481 O O . TYR A 1 179 ? 13.570 -5.861 -12.984 1.00 91.38 179 TYR A O 1
ATOM 1489 N N . GLY A 1 180 ? 11.429 -5.373 -12.714 1.00 90.50 180 GLY A N 1
ATOM 1490 C CA . GLY A 1 180 ? 11.489 -5.631 -11.272 1.00 90.50 180 GLY A CA 1
ATOM 1491 C C . GLY A 1 180 ? 12.289 -4.589 -10.482 1.00 90.50 180 GLY A C 1
ATOM 1492 O O . GLY A 1 180 ? 12.507 -4.756 -9.284 1.00 90.50 180 GLY A O 1
ATOM 1493 N N . TRP A 1 181 ? 12.674 -3.459 -11.084 1.00 93.12 181 TRP A N 1
ATOM 1494 C CA . TRP A 1 181 ? 13.276 -2.345 -10.343 1.00 93.12 181 TRP A CA 1
ATOM 1495 C C . TRP A 1 181 ? 12.374 -1.787 -9.236 1.00 93.12 181 TRP A C 1
ATOM 1497 O O . TRP A 1 181 ? 12.853 -1.105 -8.328 1.00 93.12 181 TRP A O 1
ATOM 1507 N N . THR A 1 182 ? 11.072 -2.070 -9.285 1.00 94.38 182 THR A N 1
ATOM 1508 C CA . THR A 1 182 ? 10.143 -1.701 -8.216 1.00 94.38 182 THR A CA 1
ATOM 1509 C C . THR A 1 182 ? 10.057 -2.722 -7.083 1.00 94.38 182 THR A C 1
ATOM 1511 O O . THR A 1 182 ? 9.480 -2.386 -6.049 1.00 94.38 182 THR A O 1
ATOM 1514 N N . GLU A 1 183 ? 10.639 -3.923 -7.215 1.00 93.12 183 GLU A N 1
ATOM 1515 C CA . GLU A 1 183 ? 10.651 -4.961 -6.166 1.00 93.12 183 GLU A CA 1
ATOM 1516 C C . GLU A 1 183 ? 11.072 -4.410 -4.799 1.00 93.12 183 GLU A C 1
ATOM 1518 O O . GLU A 1 183 ? 10.282 -4.535 -3.864 1.00 93.12 183 GLU A O 1
ATOM 1523 N N . PRO A 1 184 ? 12.193 -3.672 -4.657 1.00 92.06 184 PRO A N 1
ATOM 1524 C CA . PRO A 1 184 ? 12.594 -3.177 -3.342 1.00 92.06 184 PRO A CA 1
ATOM 1525 C C . PRO A 1 184 ? 11.597 -2.196 -2.718 1.00 92.06 184 PRO A C 1
ATOM 1527 O O . PRO A 1 184 ? 11.484 -2.101 -1.496 1.00 92.06 184 PRO A O 1
ATOM 1530 N N . ILE A 1 185 ? 10.868 -1.440 -3.546 1.00 93.00 185 ILE A N 1
ATOM 1531 C CA . ILE A 1 185 ? 9.831 -0.514 -3.079 1.00 93.00 185 ILE A CA 1
ATOM 1532 C C . ILE A 1 185 ? 8.635 -1.312 -2.551 1.00 93.00 185 ILE A C 1
ATOM 1534 O O . ILE A 1 185 ? 8.120 -0.997 -1.476 1.00 93.00 185 ILE A O 1
ATOM 1538 N N . ARG A 1 186 ? 8.219 -2.352 -3.285 1.00 93.25 186 ARG A N 1
ATOM 1539 C CA . ARG A 1 186 ? 7.128 -3.255 -2.889 1.00 93.25 186 ARG A CA 1
ATOM 1540 C C . ARG A 1 186 ? 7.484 -4.009 -1.608 1.00 93.25 186 ARG A C 1
ATOM 1542 O O . ARG A 1 186 ? 6.689 -4.000 -0.672 1.00 93.25 186 ARG A O 1
ATOM 1549 N N . ASP A 1 187 ? 8.706 -4.523 -1.502 1.00 92.00 187 ASP A N 1
ATOM 1550 C CA . ASP A 1 187 ? 9.221 -5.189 -0.300 1.00 92.00 187 ASP A CA 1
ATOM 1551 C C . ASP A 1 187 ? 9.240 -4.262 0.918 1.00 92.00 187 ASP A C 1
ATOM 1553 O O . ASP A 1 187 ? 8.851 -4.656 2.021 1.00 92.00 187 ASP A O 1
ATOM 1557 N N . GLY A 1 188 ? 9.639 -3.001 0.731 1.00 91.81 188 GLY A N 1
ATOM 1558 C CA . GLY A 1 188 ? 9.603 -2.000 1.795 1.00 91.81 188 GLY A CA 1
ATOM 1559 C C . GLY A 1 188 ? 8.181 -1.714 2.290 1.00 91.81 188 GLY A C 1
ATOM 1560 O O . GLY A 1 188 ? 7.962 -1.559 3.494 1.00 91.81 188 GLY A O 1
ATOM 1561 N N . ILE A 1 189 ? 7.198 -1.701 1.385 1.00 93.75 189 ILE A N 1
ATOM 1562 C CA . ILE A 1 189 ? 5.779 -1.557 1.734 1.00 93.75 189 ILE A CA 1
ATOM 1563 C C . ILE A 1 189 ? 5.269 -2.797 2.479 1.00 93.75 189 ILE A C 1
ATOM 1565 O O . ILE A 1 189 ? 4.654 -2.658 3.538 1.00 93.75 189 ILE A O 1
ATOM 1569 N N . SER A 1 190 ? 5.572 -3.997 1.989 1.00 92.94 190 SER A N 1
ATOM 1570 C CA . SER A 1 190 ? 5.210 -5.257 2.647 1.00 92.94 190 SER A CA 1
ATOM 1571 C C . SER A 1 190 ? 5.816 -5.355 4.049 1.00 92.94 190 SER A C 1
ATOM 1573 O O . SER A 1 190 ? 5.129 -5.703 5.010 1.00 92.94 190 SER A O 1
ATOM 1575 N N . THR A 1 191 ? 7.078 -4.949 4.206 1.00 93.12 191 THR A N 1
ATOM 1576 C CA . THR A 1 191 ? 7.756 -4.873 5.508 1.00 93.12 191 THR A CA 1
ATOM 1577 C C . THR A 1 191 ? 7.039 -3.907 6.449 1.00 93.12 191 THR A C 1
ATOM 1579 O O . THR A 1 191 ? 6.785 -4.240 7.606 1.00 93.12 191 THR A O 1
ATOM 1582 N N . PHE A 1 192 ? 6.650 -2.728 5.959 1.00 94.31 192 PHE A N 1
ATOM 1583 C CA . PHE A 1 192 ? 5.880 -1.770 6.747 1.00 94.31 192 PHE A CA 1
ATOM 1584 C C . PHE A 1 192 ? 4.525 -2.333 7.202 1.00 94.31 192 PHE A C 1
ATOM 1586 O O . PHE A 1 192 ? 4.146 -2.180 8.366 1.00 94.31 192 PHE A O 1
ATOM 1593 N N . MET A 1 193 ? 3.804 -3.019 6.314 1.00 94.94 193 MET A N 1
ATOM 1594 C CA . MET A 1 193 ? 2.537 -3.668 6.656 1.00 94.94 193 MET A CA 1
ATOM 1595 C C . MET A 1 193 ? 2.717 -4.770 7.703 1.00 94.94 193 MET A C 1
ATOM 1597 O O . MET A 1 193 ? 1.937 -4.833 8.653 1.00 94.94 193 MET A O 1
ATOM 1601 N N . ASN A 1 194 ? 3.780 -5.570 7.598 1.00 93.25 194 ASN A N 1
ATOM 1602 C CA . ASN A 1 194 ? 4.120 -6.576 8.605 1.00 93.25 194 ASN A CA 1
ATOM 1603 C C . ASN A 1 194 ? 4.395 -5.936 9.973 1.00 93.25 194 ASN A C 1
ATOM 1605 O O . ASN A 1 194 ? 3.854 -6.393 10.977 1.00 93.25 194 ASN A O 1
ATOM 1609 N N . ILE A 1 195 ? 5.127 -4.816 10.016 1.00 91.56 195 ILE A N 1
ATOM 1610 C CA . ILE A 1 195 ? 5.343 -4.052 11.256 1.00 91.56 195 ILE A CA 1
ATOM 1611 C C . ILE A 1 195 ? 4.005 -3.574 11.845 1.00 91.56 195 ILE A C 1
ATOM 1613 O O . ILE A 1 195 ? 3.784 -3.683 13.052 1.00 91.56 195 ILE A O 1
ATOM 1617 N N . MET A 1 196 ? 3.074 -3.069 11.025 1.00 92.38 196 MET A N 1
ATOM 1618 C CA . MET A 1 196 ? 1.740 -2.677 11.506 1.00 92.38 196 MET A CA 1
ATOM 1619 C C . MET A 1 196 ? 0.953 -3.865 12.067 1.00 92.38 196 MET A C 1
ATOM 1621 O O . MET A 1 196 ? 0.282 -3.729 13.095 1.00 92.38 196 MET A O 1
ATOM 1625 N N . LEU A 1 197 ? 1.036 -5.025 11.416 1.00 92.12 197 LEU A N 1
ATOM 1626 C CA . LEU A 1 197 ? 0.388 -6.244 11.881 1.00 92.12 197 LEU A CA 1
ATOM 1627 C C . LEU A 1 197 ? 0.961 -6.689 13.232 1.00 92.12 197 LEU A C 1
ATOM 1629 O O . LEU A 1 197 ? 0.195 -6.947 14.164 1.00 92.12 197 LEU A O 1
ATOM 1633 N N . GLU A 1 198 ? 2.285 -6.682 13.384 1.00 90.19 198 GLU A N 1
ATOM 1634 C CA . GLU A 1 198 ? 2.956 -6.976 14.650 1.00 90.19 198 GLU A CA 1
ATOM 1635 C C . GLU A 1 198 ? 2.512 -6.008 15.750 1.00 90.19 198 GLU A C 1
ATOM 1637 O O . GLU A 1 198 ? 2.057 -6.452 16.806 1.00 90.19 198 GLU A O 1
ATOM 1642 N N . LEU A 1 199 ? 2.520 -4.697 15.484 1.00 88.75 199 LEU A N 1
ATOM 1643 C CA . LEU A 1 199 ? 2.048 -3.672 16.424 1.00 88.75 199 LEU A CA 1
ATOM 1644 C C . LEU A 1 199 ? 0.584 -3.869 16.830 1.00 88.75 199 LEU A C 1
ATOM 1646 O O . LEU A 1 199 ? 0.219 -3.601 17.977 1.00 88.75 199 LEU A O 1
ATOM 1650 N N . SER A 1 200 ? -0.255 -4.359 15.916 1.00 90.00 200 SER A N 1
ATOM 1651 C CA . SER A 1 200 ? -1.660 -4.654 16.204 1.00 90.00 200 SER A CA 1
ATOM 1652 C C . SER A 1 200 ? -1.855 -5.850 17.143 1.00 90.00 200 SER A C 1
ATOM 1654 O O . SER A 1 200 ? -2.883 -5.950 17.814 1.00 90.00 200 SER A O 1
ATOM 1656 N N . SER A 1 201 ? -0.868 -6.746 17.215 1.00 87.19 201 SER A N 1
ATOM 1657 C CA . SER A 1 201 ? -0.917 -7.962 18.030 1.00 87.19 201 SER A CA 1
ATOM 1658 C C . SER A 1 201 ? -0.389 -7.773 19.457 1.00 87.19 201 SER A C 1
ATOM 1660 O O . SER A 1 201 ? -0.601 -8.637 20.311 1.00 87.19 201 SER A O 1
ATOM 1662 N N . ILE A 1 202 ? 0.265 -6.641 19.749 1.00 83.50 202 ILE A N 1
ATOM 1663 C CA . ILE A 1 202 ? 0.886 -6.397 21.054 1.00 83.50 202 ILE A CA 1
ATOM 1664 C C . ILE A 1 202 ? -0.177 -6.253 22.150 1.00 83.50 202 ILE A C 1
ATOM 1666 O O . ILE A 1 202 ? -1.018 -5.345 22.139 1.00 83.50 202 ILE A O 1
ATOM 1670 N N . ASP A 1 203 ? -0.083 -7.110 23.170 1.00 77.56 203 ASP A N 1
ATOM 1671 C CA . ASP A 1 203 ? -0.885 -6.969 24.381 1.00 77.56 203 ASP A CA 1
ATOM 1672 C C . ASP A 1 203 ? -0.394 -5.778 25.219 1.00 77.56 203 ASP A C 1
ATOM 1674 O O . ASP A 1 203 ? 0.761 -5.694 25.649 1.00 77.56 203 ASP A O 1
ATOM 1678 N N . LYS A 1 204 ? -1.323 -4.869 25.525 1.00 73.94 204 LYS A N 1
ATOM 1679 C CA . LYS A 1 204 ? -1.112 -3.708 26.393 1.00 73.94 204 LYS A CA 1
ATOM 1680 C C . LYS A 1 204 ? -0.572 -4.095 27.770 1.00 73.94 204 LYS A C 1
ATOM 1682 O O . LYS A 1 204 ? 0.145 -3.300 28.377 1.00 73.94 204 LYS A O 1
ATOM 1687 N N . LYS A 1 205 ? -0.944 -5.270 28.294 1.00 73.06 205 LYS A N 1
ATOM 1688 C CA . LYS A 1 205 ? -0.456 -5.75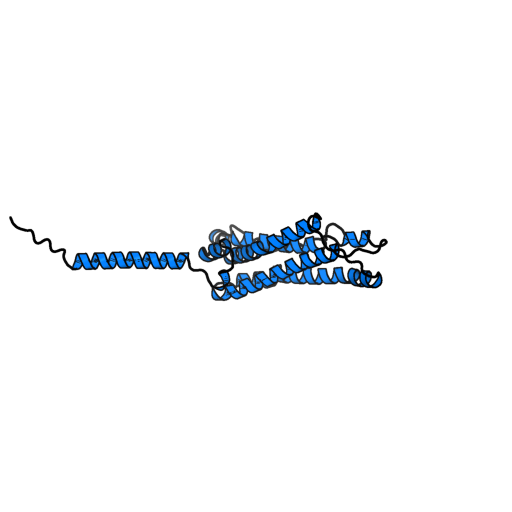3 29.596 1.00 73.06 205 LYS A CA 1
ATOM 1689 C C . LYS A 1 205 ? 1.022 -6.127 29.527 1.00 73.06 205 LYS A C 1
ATOM 1691 O O . LYS A 1 205 ? 1.784 -5.683 30.381 1.00 73.06 205 LYS A O 1
ATOM 1696 N N . SER A 1 206 ? 1.421 -6.852 28.488 1.00 72.25 206 SER A N 1
ATOM 1697 C CA . SER A 1 206 ? 2.809 -7.261 28.256 1.00 72.25 206 SER A CA 1
ATOM 1698 C C . SER A 1 206 ? 3.723 -6.069 27.968 1.00 72.25 206 SER A C 1
ATOM 1700 O O . SER A 1 206 ? 4.818 -5.984 28.518 1.00 72.25 206 SER A O 1
ATOM 1702 N N . LEU A 1 207 ? 3.238 -5.081 27.206 1.00 69.50 207 LEU A N 1
ATOM 1703 C CA . LEU A 1 207 ? 3.979 -3.839 26.965 1.00 69.50 207 LEU A CA 1
ATOM 1704 C C . LEU A 1 207 ? 4.212 -3.053 28.271 1.00 69.50 207 LEU A C 1
ATOM 1706 O O . LEU A 1 207 ? 5.310 -2.572 28.527 1.00 69.50 207 LEU A O 1
ATOM 1710 N N . LYS A 1 208 ? 3.191 -2.949 29.135 1.00 71.12 208 LYS A N 1
ATOM 1711 C CA . LYS A 1 208 ? 3.311 -2.275 30.442 1.00 71.12 208 LYS A CA 1
ATOM 1712 C C . LYS A 1 208 ? 4.202 -3.023 31.433 1.00 71.12 208 LYS A C 1
ATOM 1714 O O . LYS A 1 208 ? 4.810 -2.384 32.283 1.00 71.12 208 LYS A O 1
ATOM 1719 N N . ALA A 1 209 ? 4.244 -4.349 31.346 1.00 75.06 209 ALA A N 1
ATOM 1720 C CA . ALA A 1 209 ? 5.102 -5.189 32.174 1.00 75.06 209 ALA A CA 1
ATOM 1721 C C . ALA A 1 209 ? 6.568 -5.199 31.699 1.00 75.06 209 ALA A C 1
ATOM 1723 O O . ALA A 1 209 ? 7.411 -5.777 32.379 1.00 75.06 209 ALA A O 1
ATOM 1724 N N . GLY A 1 210 ? 6.875 -4.586 30.546 1.00 71.88 210 GLY A N 1
ATOM 1725 C CA . GLY A 1 210 ? 8.217 -4.585 29.958 1.00 71.88 210 GLY A CA 1
ATOM 1726 C C . GLY A 1 210 ? 8.659 -5.951 29.426 1.00 71.88 210 GLY A C 1
ATOM 1727 O O . GLY A 1 210 ? 9.846 -6.160 29.205 1.00 71.88 210 GLY A O 1
ATOM 1728 N N . THR A 1 211 ? 7.730 -6.894 29.237 1.00 67.31 211 THR A N 1
ATOM 1729 C CA . THR A 1 211 ? 8.044 -8.257 28.780 1.00 67.31 211 THR A CA 1
ATOM 1730 C C . THR A 1 211 ? 8.127 -8.376 27.261 1.00 67.31 211 THR A C 1
ATOM 1732 O O . THR A 1 211 ? 8.652 -9.364 26.756 1.00 67.31 211 THR A O 1
ATOM 1735 N N . VAL A 1 212 ? 7.618 -7.382 26.528 1.00 69.06 212 VAL A N 1
ATOM 1736 C CA . VAL A 1 212 ? 7.635 -7.332 25.062 1.00 69.06 212 VAL A CA 1
ATOM 1737 C C . VAL A 1 212 ? 8.137 -5.963 24.623 1.00 69.06 212 VAL A C 1
ATOM 1739 O O . VAL A 1 212 ? 7.586 -4.938 25.028 1.00 69.06 212 VAL A O 1
ATOM 1742 N N . ASN A 1 213 ? 9.168 -5.956 23.780 1.00 70.19 213 ASN A N 1
ATOM 1743 C CA . ASN A 1 213 ? 9.659 -4.748 23.128 1.00 70.19 213 ASN A CA 1
ATOM 1744 C C . ASN A 1 213 ? 8.850 -4.479 21.852 1.00 70.19 213 ASN A C 1
ATOM 1746 O O . ASN A 1 213 ? 8.456 -5.433 21.179 1.00 70.19 213 ASN A O 1
ATOM 1750 N N . PRO A 1 214 ? 8.600 -3.206 21.497 1.00 69.38 214 PRO A N 1
ATOM 1751 C CA . PRO A 1 214 ? 8.032 -2.886 20.195 1.00 69.38 214 PRO A CA 1
ATOM 1752 C C . PRO A 1 214 ? 8.968 -3.383 19.078 1.00 69.38 214 PRO A C 1
ATOM 1754 O O . PRO A 1 214 ? 10.190 -3.380 19.273 1.00 69.38 214 PRO A O 1
ATOM 1757 N N . PRO A 1 215 ? 8.421 -3.799 17.922 1.00 74.62 215 PRO A N 1
ATOM 1758 C CA . PRO A 1 215 ? 9.232 -4.220 16.791 1.00 74.62 215 PRO A CA 1
ATOM 1759 C C . PRO A 1 215 ? 10.149 -3.086 16.341 1.00 74.62 215 PRO A C 1
ATOM 1761 O O . PRO A 1 215 ? 9.811 -1.900 16.446 1.00 74.62 215 PRO A O 1
ATOM 1764 N N . SER A 1 216 ? 11.337 -3.446 15.859 1.00 69.19 216 SER A N 1
ATOM 1765 C CA . SER A 1 216 ? 12.248 -2.461 15.295 1.00 69.19 216 SER A CA 1
ATOM 1766 C C . SER A 1 216 ? 11.661 -1.928 13.989 1.00 69.19 216 SER A C 1
ATOM 1768 O O . SER A 1 216 ? 11.346 -2.676 13.068 1.00 69.19 216 SER A O 1
ATOM 1770 N N . PHE A 1 217 ? 11.538 -0.606 13.888 1.00 69.94 217 PHE A N 1
ATOM 1771 C CA . PHE A 1 217 ? 11.200 0.065 12.634 1.00 69.94 217 PHE A CA 1
ATOM 1772 C C . PHE A 1 217 ? 12.439 0.126 11.735 1.00 69.94 217 PHE A C 1
ATOM 1774 O O . PHE A 1 217 ? 12.997 1.195 11.498 1.00 69.94 217 PHE A O 1
ATOM 1781 N N . ASN A 1 218 ? 12.913 -1.035 11.287 1.00 73.69 218 ASN A N 1
ATOM 1782 C CA . ASN A 1 218 ? 14.007 -1.129 10.332 1.00 73.69 218 ASN A CA 1
ATOM 1783 C C . ASN A 1 218 ? 13.466 -1.625 8.991 1.00 73.69 218 ASN A C 1
ATOM 1785 O O . ASN A 1 218 ? 13.324 -2.825 8.777 1.00 73.69 218 ASN A O 1
ATOM 1789 N N . ILE A 1 219 ? 13.138 -0.686 8.105 1.00 74.31 219 ILE A N 1
ATOM 1790 C CA . ILE A 1 219 ? 12.722 -0.989 6.736 1.00 74.31 219 ILE A CA 1
ATOM 1791 C C . ILE A 1 219 ? 13.953 -0.825 5.853 1.00 74.31 219 ILE A C 1
ATOM 1793 O O . ILE A 1 219 ? 14.437 0.291 5.655 1.00 74.31 219 ILE A O 1
ATOM 1797 N N . VAL A 1 220 ? 14.471 -1.944 5.352 1.00 75.75 220 VAL A N 1
ATOM 1798 C CA . VAL A 1 220 ? 15.630 -1.964 4.459 1.00 75.75 220 VAL A CA 1
ATOM 1799 C C . VAL A 1 220 ? 15.130 -2.017 3.022 1.00 75.75 220 VAL A C 1
ATOM 1801 O O . VAL A 1 220 ? 14.445 -2.957 2.636 1.00 75.75 220 VAL A O 1
ATOM 1804 N N . PHE A 1 221 ? 15.486 -1.005 2.235 1.00 73.12 221 PHE A N 1
ATOM 1805 C CA . PHE A 1 221 ? 15.267 -1.003 0.792 1.00 73.12 221 PHE A CA 1
ATOM 1806 C C . PHE A 1 221 ? 16.536 -1.536 0.120 1.00 73.12 221 PHE A C 1
ATOM 1808 O O . PHE A 1 221 ? 17.575 -0.874 0.143 1.00 73.12 221 PHE A O 1
ATOM 1815 N N . SER A 1 222 ? 16.462 -2.754 -0.414 1.00 75.25 222 SER A N 1
ATOM 1816 C CA . SER A 1 222 ? 17.576 -3.426 -1.094 1.00 75.25 222 SER A CA 1
ATOM 1817 C C . SER A 1 222 ? 17.790 -2.891 -2.517 1.00 75.25 222 SER A C 1
ATOM 1819 O O . SER A 1 222 ? 16.956 -2.167 -3.058 1.00 75.25 222 SER A O 1
ATOM 1821 N N . ALA A 1 223 ? 18.911 -3.248 -3.146 1.00 74.00 223 ALA A N 1
ATOM 1822 C CA . ALA A 1 223 ? 19.039 -3.110 -4.596 1.00 74.00 223 ALA A CA 1
ATOM 1823 C C . ALA A 1 223 ? 18.163 -4.172 -5.296 1.00 74.00 223 ALA A C 1
ATOM 1825 O O . ALA A 1 223 ? 17.982 -5.253 -4.731 1.00 74.00 223 ALA A O 1
ATOM 1826 N N . PRO A 1 224 ? 17.607 -3.887 -6.485 1.00 73.06 224 PRO A N 1
ATOM 1827 C CA . PRO A 1 224 ? 16.883 -4.888 -7.263 1.00 73.06 224 PRO A CA 1
ATOM 1828 C C . PRO A 1 224 ? 17.830 -5.995 -7.753 1.00 73.06 224 PRO A C 1
ATOM 1830 O O . PRO A 1 224 ? 19.027 -5.772 -7.929 1.00 73.06 224 PRO A O 1
ATOM 1833 N N . ASN A 1 225 ? 17.285 -7.195 -7.967 1.00 74.19 225 ASN A N 1
ATOM 1834 C CA . ASN A 1 225 ? 18.056 -8.424 -8.210 1.00 74.19 225 ASN A CA 1
ATOM 1835 C C . ASN A 1 225 ? 18.836 -8.449 -9.537 1.00 74.19 225 ASN A C 1
ATOM 1837 O O . ASN A 1 225 ? 19.656 -9.337 -9.757 1.00 74.19 225 ASN A O 1
ATOM 1841 N N . ASN A 1 226 ? 18.543 -7.518 -10.437 1.00 65.44 226 ASN A N 1
ATOM 1842 C CA . ASN A 1 226 ? 19.012 -7.500 -11.818 1.00 65.44 226 ASN A CA 1
ATOM 1843 C C . ASN A 1 226 ? 19.980 -6.349 -12.139 1.00 65.44 226 ASN A C 1
ATOM 1845 O O . ASN A 1 226 ? 20.180 -6.040 -13.316 1.00 65.44 226 ASN A O 1
ATOM 1849 N N . ILE A 1 227 ? 20.567 -5.732 -11.105 1.00 57.28 227 ILE A N 1
ATOM 1850 C CA . ILE A 1 227 ? 21.681 -4.773 -11.208 1.00 57.28 227 ILE A CA 1
ATOM 1851 C C . ILE A 1 227 ? 22.999 -5.458 -10.846 1.00 57.28 227 ILE A C 1
ATOM 1853 O O . ILE A 1 227 ? 23.024 -6.198 -9.838 1.00 57.28 227 ILE A O 1
#

Sequence (227 aa):
MEVADNRIPITKLVLTVVLIALVVISYTALLKYRSFTPEALKDESELVKYIFRKQKCGWQYALACQMMSDRIEDIELTLNRITNGIDFIEPRKIPLEEYFKWLVLRPETLRRLGKSVAIQCTEEFPKFIGKFKSEEQLTELKSRVLTFVRLYDYAKNFEVECHQIIPPEPYVQVHEMTYGWTEPIRDGISTFMNIMLELSSIDKKSLKAGTVNPPSFNIVFSAPNNI